Protein AF-0000000085031300 (afdb_homodimer)

pLDDT: mean 96.51, std 6.91, range [35.38, 98.94]

Organism: Methanopyrus kandleri (strain AV19 / DSM 6324 / JCM 9639 / NBRC 100938) (NCBI:txid190192)

Foldseek 3Di:
DPDDLLVVVVVVVVCLPPQCPVPVPNGDDDDLVVVQVVLVVCCVVVPPCSLVVLLQQLLSVLQSVLQVVVAAADVSLVVCLQCVCVVRQQWHWPDWDQDPVRKIKTKTANHSHAAPAADQDAGVSNSQSNSQNNNCNRHVFGKGKDWPDTVNNVDRIIMMMIDTDD/DPDDLLRVVVVVVVCLPPQCPVPVPNGDDDDLVVVQVVLVVLCVVVPPCSLVVLLQQLLSVLQSVLQVVVAAADVSLVVCLQCVCVVRQQWHWPDWDQDPVRKIKTKTANHSHAAPAADQDAGVSNSQSNSQNNNCNRYVFGKGKDWPDTVNNVDRIIMMMIDTDD

Radius of gyration: 19.91 Å; Cα contacts (8 Å, |Δi|>4): 718; chains: 2; bounding box: 41×65×43 Å

InterPro domains:
  IPR004096 4-vinyl reductase, 4VR [PF02830] (105-162)
  IPR004096 4-vinyl reductase, 4VR [SM00989] (103-164)
  IPR024096 NO signalling/Golgi transport ligand-binding domain superfamily [SSF111126] (34-162)

Nearest PDB structures (foldseek):
  5kbg-assembly1_A  TM=7.999E-01  e=2.829E-08  Acinetobacter calcoaceticus
  5kbh-assembly1_A  TM=7.963E-01  e=5.130E-08  Acinetobacter calcoaceticus
  7vqf-assembly1_A  TM=8.300E-01  e=3.060E-07  Acinetobacter calcoaceticus
  2oso-assembly1_A  TM=7.222E-01  e=2.017E-07  Methanocaldococcus jannaschii DSM 2661
  5frw-assembly1_A  TM=6.948E-01  e=1.411E-07  Ralstonia sp. E2

Structure (mmCIF, N/CA/C/O backbone):
data_AF-0000000085031300-model_v1
#
loop_
_entity.id
_entity.type
_entity.pdbx_description
1 polymer 'Predicted metabolic regulator containing V4R domain'
#
loop_
_atom_site.group_PDB
_atom_site.id
_atom_site.type_symbol
_atom_site.label_atom_id
_atom_site.label_alt_id
_atom_site.label_comp_id
_atom_site.label_asym_id
_atom_site.label_entity_id
_atom_site.label_seq_id
_atom_site.pdbx_PDB_ins_code
_atom_site.Cartn_x
_atom_site.Cartn_y
_atom_site.Cartn_z
_atom_site.occupancy
_atom_site.B_iso_or_equiv
_atom_site.auth_seq_id
_atom_site.auth_comp_id
_atom_site.auth_asym_id
_atom_site.auth_atom_id
_atom_site.pdbx_PDB_model_num
ATOM 1 N N . MET A 1 1 ? -20.656 3.73 -15.039 1 35.81 1 MET A N 1
ATOM 2 C CA . MET A 1 1 ? -20.656 5.051 -14.422 1 35.81 1 MET A CA 1
ATOM 3 C C . MET A 1 1 ? -19.453 5.215 -13.492 1 35.81 1 MET A C 1
ATOM 5 O O . MET A 1 1 ? -19.203 4.355 -12.648 1 35.81 1 MET A O 1
ATOM 9 N N . ARG A 1 2 ? -18.547 6.129 -13.812 1 57.19 2 ARG A N 1
ATOM 10 C CA . ARG A 1 2 ? -17.344 6.375 -13.008 1 57.19 2 ARG A CA 1
ATOM 11 C C . ARG A 1 2 ? -17.719 6.801 -11.594 1 57.19 2 ARG A C 1
ATOM 13 O O . ARG A 1 2 ? -18.469 7.758 -11.406 1 57.19 2 ARG A O 1
ATOM 20 N N . MET A 1 3 ? -17.578 6 -10.617 1 73.25 3 MET A N 1
ATOM 21 C CA . MET A 1 3 ? -17.859 6.344 -9.227 1 73.25 3 MET A CA 1
ATOM 22 C C . MET A 1 3 ? -17.172 7.641 -8.828 1 73.25 3 MET A C 1
ATOM 24 O O . MET A 1 3 ? -16.031 7.883 -9.242 1 73.25 3 MET A O 1
ATOM 28 N N . SER A 1 4 ? -18 8.5 -8.141 1 86.56 4 SER A N 1
ATOM 29 C CA . SER A 1 4 ? -17.391 9.719 -7.613 1 86.56 4 SER A CA 1
ATOM 30 C C . SER A 1 4 ? -16.25 9.406 -6.652 1 86.56 4 SER A C 1
ATOM 32 O O . SER A 1 4 ? -16.156 8.281 -6.148 1 86.56 4 SER A O 1
ATOM 34 N N . ARG A 1 5 ? -15.344 10.289 -6.457 1 90.5 5 ARG A N 1
ATOM 35 C CA . ARG A 1 5 ? -14.242 10.164 -5.504 1 90.5 5 ARG A CA 1
ATOM 36 C C . ARG A 1 5 ? -14.758 9.805 -4.113 1 90.5 5 ARG A C 1
ATOM 38 O O . ARG A 1 5 ? -14.234 8.898 -3.467 1 90.5 5 ARG A O 1
ATOM 45 N N . GLU A 1 6 ? -15.836 10.469 -3.701 1 90.56 6 GLU A N 1
ATOM 46 C CA . GLU A 1 6 ? -16.406 10.242 -2.379 1 90.56 6 GLU A CA 1
ATOM 47 C C . GLU A 1 6 ? -16.953 8.82 -2.252 1 90.56 6 GLU A C 1
ATOM 49 O O . GLU A 1 6 ? -16.812 8.188 -1.206 1 90.56 6 GLU A O 1
ATOM 54 N N . ARG A 1 7 ? -17.609 8.414 -3.24 1 93.31 7 ARG A N 1
ATOM 55 C CA . ARG A 1 7 ? -18.156 7.066 -3.209 1 93.31 7 ARG A CA 1
ATOM 56 C C . ARG A 1 7 ? -17.047 6.027 -3.131 1 93.31 7 ARG A C 1
ATOM 58 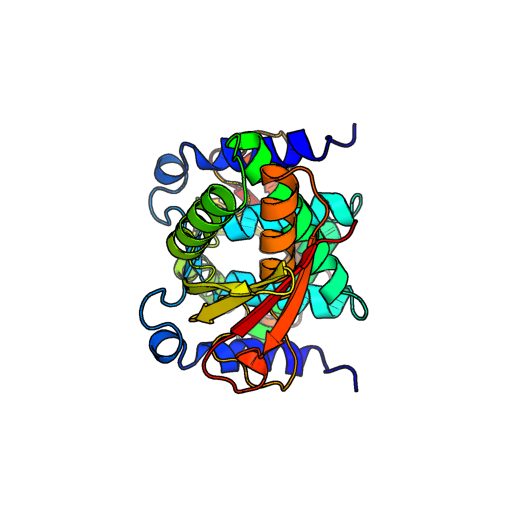O O . ARG A 1 7 ? -17.156 5.035 -2.406 1 93.31 7 ARG A O 1
ATOM 65 N N . ILE A 1 8 ? -15.93 6.246 -3.811 1 96.69 8 ILE A N 1
ATOM 66 C CA . ILE A 1 8 ? -14.812 5.312 -3.826 1 96.69 8 ILE A CA 1
ATOM 67 C C . ILE A 1 8 ? -14.219 5.195 -2.426 1 96.69 8 ILE A C 1
ATOM 69 O O . ILE A 1 8 ? -14.016 4.086 -1.921 1 96.69 8 ILE A O 1
ATOM 73 N N . PHE A 1 9 ? -13.992 6.281 -1.743 1 98 9 PHE A N 1
ATOM 74 C CA . PHE A 1 9 ? -13.422 6.254 -0.403 1 98 9 PHE A CA 1
ATOM 75 C C . PHE A 1 9 ? -14.422 5.703 0.604 1 98 9 PHE A C 1
ATOM 77 O O . PHE A 1 9 ? -14.039 5.027 1.563 1 98 9 PHE A O 1
ATOM 84 N N . ARG A 1 10 ? -15.711 5.926 0.383 1 96.81 10 ARG A N 1
ATOM 85 C CA . ARG A 1 10 ? -16.75 5.348 1.236 1 96.81 10 ARG A CA 1
ATOM 86 C C . ARG A 1 10 ? -16.75 3.824 1.143 1 96.81 10 ARG A C 1
ATOM 88 O O . ARG A 1 10 ? -16.938 3.137 2.146 1 96.81 10 ARG A O 1
ATOM 95 N N . GLU A 1 11 ? -16.547 3.301 -0.072 1 97.56 11 GLU A N 1
ATOM 96 C CA . GLU A 1 11 ? -16.484 1.854 -0.253 1 97.56 11 GLU A CA 1
ATOM 97 C C . GLU A 1 11 ? -15.305 1.256 0.51 1 97.56 11 GLU A C 1
ATOM 99 O O . GLU A 1 11 ? -15.398 0.147 1.04 1 97.56 11 GLU A O 1
ATOM 104 N N . VAL A 1 12 ? -14.141 1.975 0.553 1 98.56 12 VAL A N 1
ATOM 105 C CA . VAL A 1 12 ? -13.008 1.522 1.353 1 98.56 12 VAL A CA 1
ATOM 106 C C . VAL A 1 12 ? -13.414 1.441 2.822 1 98.56 12 VAL A C 1
ATOM 108 O O . VAL A 1 12 ? -13.211 0.412 3.473 1 98.56 12 VAL A O 1
ATOM 111 N N . LYS A 1 13 ? -13.984 2.518 3.303 1 98.19 13 LYS A N 1
ATOM 112 C CA . LYS A 1 13 ? -14.406 2.578 4.699 1 98.19 13 LYS A CA 1
ATOM 113 C C . LYS A 1 13 ? -15.367 1.441 5.035 1 98.19 13 LYS A C 1
ATOM 115 O O . LYS A 1 13 ? -15.195 0.759 6.047 1 98.19 13 LYS A O 1
ATOM 120 N N . GLU A 1 14 ? -16.359 1.198 4.203 1 98 14 GLU A N 1
ATOM 121 C CA . GLU A 1 14 ? -17.359 0.161 4.418 1 98 14 GLU A CA 1
ATOM 122 C C . GLU A 1 14 ? -16.734 -1.229 4.398 1 98 14 GLU A C 1
ATOM 124 O O . GLU A 1 14 ? -17.109 -2.1 5.184 1 98 14 GLU A O 1
ATOM 129 N N . SER A 1 15 ? -15.789 -1.451 3.541 1 98.38 15 SER A N 1
ATOM 130 C CA . SER A 1 15 ? -15.156 -2.758 3.398 1 98.38 15 SER A CA 1
ATOM 131 C C . SER A 1 15 ? -14.406 -3.15 4.668 1 98.38 15 SER A C 1
ATOM 133 O O . SER A 1 15 ? -14.164 -4.336 4.906 1 98.38 15 SER A O 1
ATOM 135 N N . LEU A 1 16 ? -14.031 -2.176 5.48 1 98.5 16 LEU A N 1
ATOM 136 C CA . LEU A 1 16 ? -13.156 -2.412 6.625 1 98.5 16 LEU A CA 1
ATOM 137 C C . LEU A 1 16 ? -13.977 -2.6 7.902 1 98.5 16 LEU A C 1
ATOM 139 O O . LEU A 1 16 ? -13.438 -3.023 8.93 1 98.5 16 LEU A O 1
ATOM 143 N N . LYS A 1 17 ? -15.289 -2.322 7.898 1 97.75 17 LYS A N 1
ATOM 144 C CA . LYS A 1 17 ? -16.141 -2.332 9.086 1 97.75 17 LYS A CA 1
ATOM 145 C C . LYS A 1 17 ? -16.141 -3.705 9.75 1 97.75 17 LYS A C 1
ATOM 147 O O . LYS A 1 17 ? -16.109 -3.807 10.977 1 97.75 17 LYS A O 1
ATOM 152 N N . ASN A 1 18 ? -16.172 -4.824 9 1 97.12 18 ASN A N 1
ATOM 153 C CA . ASN A 1 18 ? -16.219 -6.18 9.539 1 97.12 18 ASN A CA 1
ATOM 154 C C . ASN A 1 18 ? -14.984 -6.984 9.133 1 97.12 18 ASN A C 1
ATOM 156 O O . ASN A 1 18 ? -15.078 -8.188 8.906 1 97.12 18 ASN A O 1
ATOM 160 N N . ILE A 1 19 ? -13.867 -6.258 9.125 1 98.56 19 ILE A N 1
ATOM 161 C CA . ILE A 1 19 ? -12.672 -6.832 8.523 1 98.56 19 ILE A CA 1
ATOM 162 C C . ILE A 1 19 ? -12.219 -8.039 9.344 1 98.56 19 ILE A C 1
ATOM 164 O O . ILE A 1 19 ? -11.766 -9.039 8.789 1 98.56 19 ILE A O 1
ATOM 168 N N . GLN A 1 20 ? -12.383 -8.023 10.672 1 98.06 20 GLN A N 1
ATOM 169 C CA . GLN A 1 20 ? -11.938 -9.117 11.531 1 98.06 20 GLN A CA 1
ATOM 170 C C . GLN A 1 20 ? -12.703 -10.398 11.227 1 98.06 20 GLN A C 1
ATOM 172 O O . GLN A 1 20 ? -12.188 -11.5 11.414 1 98.06 20 GLN A O 1
ATOM 177 N N . GLU A 1 21 ? -13.898 -10.297 10.703 1 97.88 21 GLU A N 1
ATOM 178 C CA . GLU A 1 21 ? -14.719 -11.453 10.367 1 97.88 21 GLU A CA 1
ATOM 179 C C . GLU A 1 21 ? -14.32 -12.047 9.023 1 97.88 21 GLU A C 1
ATOM 181 O O . GLU A 1 21 ? -14.234 -13.266 8.875 1 97.88 21 GLU A O 1
ATOM 186 N N . VAL A 1 22 ? -14.039 -11.188 8.062 1 97.94 22 VAL A N 1
ATOM 187 C CA . VAL A 1 22 ? -13.812 -11.664 6.699 1 97.94 22 VAL A CA 1
ATOM 188 C C . VAL A 1 22 ? -12.328 -11.953 6.504 1 97.94 22 VAL A C 1
ATOM 190 O O . VAL A 1 22 ? -11.938 -12.617 5.531 1 97.94 22 VAL A O 1
ATOM 193 N N . ARG A 1 23 ? -11.523 -11.461 7.379 1 98.62 23 ARG A N 1
ATOM 194 C CA . ARG A 1 23 ? -10.109 -11.789 7.5 1 98.62 23 ARG A CA 1
ATOM 195 C C . ARG A 1 23 ? -9.773 -12.227 8.922 1 98.62 23 ARG A C 1
ATOM 197 O O . ARG A 1 23 ? -8.969 -11.586 9.602 1 98.62 23 ARG A O 1
ATOM 204 N N . SER A 1 24 ? -10.328 -13.383 9.203 1 98.62 24 SER A N 1
ATOM 205 C CA . SER A 1 24 ? -10.289 -13.844 10.586 1 98.62 24 SER A CA 1
ATOM 206 C C . SER A 1 24 ? -8.891 -14.297 10.984 1 98.62 24 SER A C 1
ATOM 208 O O . SER A 1 24 ? -8.523 -14.242 12.156 1 98.62 24 SER A O 1
ATOM 210 N N . GLU A 1 25 ? -8.047 -14.758 10.078 1 98.62 25 GLU A N 1
ATOM 211 C CA . GLU A 1 25 ? -6.703 -15.234 10.375 1 98.62 25 GLU A CA 1
ATOM 212 C C . GLU A 1 25 ? -5.668 -14.133 10.18 1 98.62 25 GLU A C 1
ATOM 214 O O . GLU A 1 25 ? -4.77 -13.961 11 1 98.62 25 GLU A O 1
ATOM 219 N N . LEU A 1 26 ? -5.852 -13.32 9.109 1 98.69 26 LEU A N 1
ATOM 220 C CA . LEU A 1 26 ? -4.809 -12.367 8.734 1 98.69 26 LEU A CA 1
ATOM 221 C C . LEU A 1 26 ? -5.086 -10.992 9.328 1 98.69 26 LEU A C 1
ATOM 223 O O . LEU A 1 26 ? -4.188 -10.148 9.406 1 98.69 26 LEU A O 1
ATOM 227 N N . GLY A 1 27 ? -6.363 -10.742 9.664 1 98.38 27 GLY A N 1
ATOM 228 C CA . GLY A 1 27 ? -6.695 -9.508 10.352 1 98.38 27 GLY A CA 1
ATOM 229 C C . GLY A 1 27 ? -6.633 -8.289 9.453 1 98.38 27 GLY A C 1
ATOM 230 O O . GLY A 1 27 ? -6.949 -8.367 8.266 1 98.38 27 GLY A O 1
ATOM 231 N N . ASP A 1 28 ? -6.32 -7.137 10.016 1 98.5 28 ASP A N 1
ATOM 232 C CA . ASP A 1 28 ? -6.488 -5.871 9.305 1 98.5 28 ASP A CA 1
ATOM 233 C C . ASP A 1 28 ? -5.141 -5.227 9 1 98.5 28 ASP A C 1
ATOM 235 O O . ASP A 1 28 ? -5.047 -4.008 8.859 1 98.5 28 ASP A O 1
ATOM 239 N N . ASN A 1 29 ? -4.113 -6 9 1 98.69 29 ASN A N 1
ATOM 240 C CA . ASN A 1 29 ? -2.781 -5.5 8.672 1 98.69 29 ASN A CA 1
ATOM 241 C C . ASN A 1 29 ? -2.223 -6.176 7.422 1 98.69 29 ASN A C 1
ATOM 243 O O . ASN A 1 29 ? -2.68 -7.25 7.035 1 98.69 29 ASN A O 1
ATOM 247 N N . VAL A 1 30 ? -1.312 -5.52 6.816 1 98.88 30 VAL A N 1
ATOM 248 C CA . VAL A 1 30 ? -0.439 -6.062 5.777 1 98.88 30 VAL A CA 1
ATOM 249 C C . VAL A 1 30 ? 1.011 -5.68 6.074 1 98.88 30 VAL A C 1
ATOM 251 O O . VAL A 1 30 ? 1.271 -4.754 6.844 1 98.88 30 VAL A O 1
ATOM 254 N N . SER A 1 31 ? 1.868 -6.457 5.52 1 98.81 31 SER A N 1
ATOM 255 C CA . SER A 1 31 ? 3.277 -6.156 5.746 1 98.81 31 SER A CA 1
ATOM 256 C C . SER A 1 31 ? 3.672 -4.836 5.086 1 98.81 31 SER A C 1
ATOM 258 O O . SER A 1 31 ? 3.209 -4.527 3.986 1 98.81 31 SER A O 1
ATOM 260 N N . LEU A 1 32 ? 4.578 -4.113 5.719 1 98.88 32 LEU A N 1
ATOM 261 C CA . LEU A 1 32 ? 5.184 -2.92 5.141 1 98.88 32 LEU A CA 1
ATOM 262 C C . LEU A 1 32 ? 5.82 -3.229 3.791 1 98.88 32 LEU A C 1
ATOM 264 O O . LEU A 1 32 ? 5.816 -2.387 2.891 1 98.88 32 LEU A O 1
ATOM 268 N N . SER A 1 33 ? 6.352 -4.414 3.658 1 98.75 33 SER A N 1
ATOM 269 C CA . SER A 1 33 ? 6.98 -4.832 2.41 1 98.75 33 SER A CA 1
ATOM 270 C C . SER A 1 33 ? 5.992 -4.793 1.25 1 98.75 33 SER A C 1
ATOM 272 O O . SER A 1 33 ? 6.336 -4.363 0.148 1 98.75 33 SER A O 1
ATOM 274 N N . THR A 1 34 ? 4.762 -5.254 1.474 1 98.5 34 THR A N 1
ATOM 275 C CA . THR A 1 34 ? 3.74 -5.234 0.43 1 98.5 34 THR A CA 1
ATOM 276 C C . THR A 1 34 ? 3.488 -3.809 -0.052 1 98.5 34 THR A C 1
ATOM 278 O O . THR A 1 34 ? 3.521 -3.539 -1.255 1 98.5 34 THR A O 1
ATOM 281 N N . LEU A 1 35 ? 3.312 -2.943 0.857 1 98.69 35 LEU A N 1
ATOM 282 C CA . LEU A 1 35 ? 3.098 -1.542 0.512 1 98.69 35 LEU A CA 1
ATOM 283 C C . LEU A 1 35 ? 4.285 -0.987 -0.27 1 98.69 35 LEU A C 1
ATOM 285 O O . LEU A 1 35 ? 4.109 -0.395 -1.337 1 98.69 35 LEU A O 1
ATOM 289 N N . ARG A 1 36 ? 5.508 -1.219 0.194 1 98.69 36 ARG A N 1
ATOM 290 C CA . ARG A 1 36 ? 6.695 -0.62 -0.409 1 98.69 36 ARG A CA 1
ATOM 291 C C . ARG A 1 36 ? 6.938 -1.178 -1.808 1 98.69 36 ARG A C 1
ATOM 293 O O . ARG A 1 36 ? 7.355 -0.448 -2.709 1 98.69 36 ARG A O 1
ATOM 300 N N . TYR A 1 37 ? 6.715 -2.428 -1.999 1 98.5 37 TYR A N 1
ATOM 301 C CA . TYR A 1 37 ? 6.906 -2.992 -3.33 1 98.5 37 TYR A CA 1
ATOM 302 C C . TYR A 1 37 ? 5.875 -2.449 -4.309 1 98.5 37 TYR A C 1
ATOM 304 O O . TYR A 1 37 ? 6.184 -2.201 -5.477 1 98.5 37 TYR A O 1
ATOM 312 N N . ILE A 1 38 ? 4.621 -2.311 -3.848 1 97.81 38 ILE A N 1
ATOM 313 C CA . ILE A 1 38 ? 3.602 -1.73 -4.715 1 97.81 38 ILE A CA 1
ATOM 314 C C . ILE A 1 38 ? 3.975 -0.29 -5.059 1 97.81 38 ILE A C 1
ATOM 316 O O . ILE A 1 38 ? 3.924 0.109 -6.223 1 97.81 38 ILE A O 1
ATOM 320 N N . LEU A 1 39 ? 4.41 0.497 -4.113 1 97.19 39 LEU A N 1
ATOM 321 C CA . LEU A 1 39 ? 4.828 1.871 -4.371 1 97.19 39 LEU A CA 1
ATOM 322 C C . LEU A 1 39 ? 6.027 1.906 -5.312 1 97.19 39 LEU A C 1
ATOM 324 O O . LEU A 1 39 ? 6.082 2.734 -6.227 1 97.19 39 LEU A O 1
ATOM 328 N N . ALA A 1 40 ? 6.98 1.029 -5.113 1 97.12 40 ALA A N 1
ATOM 329 C CA . ALA A 1 40 ? 8.148 0.948 -5.984 1 97.12 40 ALA A CA 1
ATOM 330 C C . ALA A 1 40 ? 7.738 0.626 -7.418 1 97.12 40 ALA A C 1
ATOM 332 O O . ALA A 1 40 ? 8.305 1.165 -8.367 1 97.12 40 ALA A O 1
ATOM 333 N N . SER A 1 41 ? 6.793 -0.243 -7.559 1 94.19 41 SER A N 1
ATOM 334 C CA . SER A 1 41 ? 6.305 -0.566 -8.898 1 94.19 41 SER A CA 1
ATOM 335 C C . SER A 1 41 ? 5.652 0.645 -9.555 1 94.19 41 SER A C 1
ATOM 337 O O . SER A 1 41 ? 5.766 0.835 -10.766 1 94.19 41 SER A O 1
ATOM 339 N N . MET A 1 42 ? 4.984 1.477 -8.758 1 92.69 42 MET A N 1
ATOM 340 C CA . MET A 1 42 ? 4.395 2.701 -9.289 1 92.69 42 MET A CA 1
ATOM 341 C C . MET A 1 42 ? 5.477 3.68 -9.727 1 92.69 42 MET A C 1
ATOM 343 O O . MET A 1 42 ? 5.305 4.391 -10.719 1 92.69 42 MET A O 1
ATOM 347 N N . VAL A 1 43 ? 6.508 3.729 -9.016 1 93.56 43 VAL A N 1
ATOM 348 C CA . VAL A 1 43 ? 7.656 4.535 -9.414 1 93.56 43 V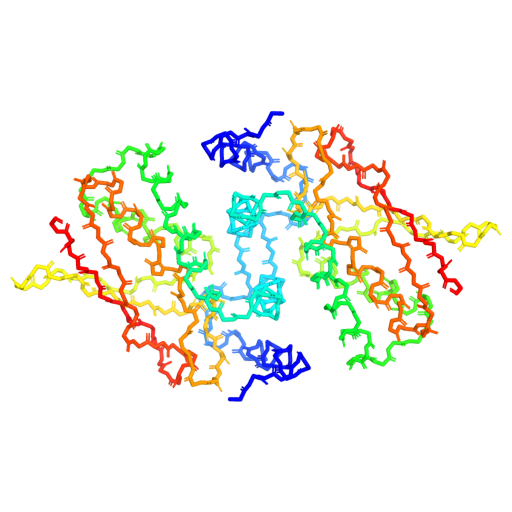AL A CA 1
ATOM 349 C C . VAL A 1 43 ? 8.133 4.098 -10.797 1 93.56 43 VAL A C 1
ATOM 351 O O . VAL A 1 43 ? 8.391 4.93 -11.672 1 93.56 43 VAL A O 1
ATOM 354 N N . ILE A 1 44 ? 8.211 2.828 -11.023 1 92.25 44 ILE A N 1
ATOM 355 C CA . ILE A 1 44 ? 8.688 2.268 -12.289 1 92.25 44 ILE A CA 1
ATOM 356 C C . ILE A 1 44 ? 7.707 2.605 -13.406 1 92.25 44 ILE A C 1
ATOM 358 O O . ILE A 1 44 ? 8.117 2.994 -14.5 1 92.25 44 ILE A O 1
ATOM 362 N N . THR A 1 45 ? 6.492 2.555 -13.148 1 86.81 45 THR A N 1
ATOM 363 C CA . THR A 1 45 ? 5.453 2.686 -14.156 1 86.81 45 THR A CA 1
ATOM 364 C C . THR A 1 45 ? 5.207 4.152 -14.492 1 86.81 45 THR A C 1
ATOM 366 O O . THR A 1 45 ? 5.035 4.508 -15.664 1 86.81 45 THR A O 1
ATOM 369 N N . LEU A 1 46 ? 5.195 4.973 -13.461 1 86.12 46 LEU A N 1
ATOM 370 C CA . LEU A 1 46 ? 4.793 6.363 -13.656 1 86.12 46 LEU A CA 1
ATOM 371 C C . LEU A 1 46 ? 6.008 7.246 -13.922 1 86.12 46 LEU A C 1
ATOM 373 O O . LEU A 1 46 ? 5.895 8.289 -14.57 1 86.12 46 LEU A O 1
ATOM 377 N N . GLY A 1 47 ? 7.121 6.789 -13.391 1 87.12 47 GLY A N 1
ATOM 378 C CA . GLY A 1 47 ? 8.344 7.535 -13.641 1 87.12 47 GLY A CA 1
ATOM 379 C C . GLY A 1 47 ? 8.336 8.914 -13.016 1 87.12 47 GLY A C 1
ATOM 380 O O . GLY A 1 47 ? 8.031 9.062 -11.828 1 87.12 47 GLY A O 1
ATOM 381 N N . ARG A 1 48 ? 8.625 9.859 -13.945 1 84.88 48 ARG A N 1
ATOM 382 C CA . ARG A 1 48 ? 8.719 11.234 -13.469 1 84.88 48 ARG A CA 1
ATOM 383 C C . ARG A 1 48 ? 7.363 11.742 -12.984 1 84.88 48 ARG A C 1
ATOM 385 O O . ARG A 1 48 ? 6.336 11.5 -13.625 1 84.88 48 ARG A O 1
ATOM 392 N N . GLY A 1 49 ? 7.375 12.43 -11.906 1 89.69 49 GLY A N 1
ATOM 393 C CA . GLY A 1 49 ? 6.145 13.016 -11.406 1 89.69 49 GLY A CA 1
ATOM 394 C C . GLY A 1 49 ? 5.438 12.141 -10.391 1 89.69 49 GLY A C 1
ATOM 395 O O . GLY A 1 49 ? 4.402 12.523 -9.844 1 89.69 49 GLY A O 1
ATOM 396 N N . VAL A 1 50 ? 5.965 10.914 -10.109 1 92.12 50 VAL A N 1
ATOM 397 C CA . VAL A 1 50 ? 5.324 9.945 -9.227 1 92.12 50 VAL A CA 1
ATOM 398 C C . VAL A 1 50 ? 5.16 10.555 -7.832 1 92.12 50 VAL A C 1
ATOM 400 O O . VAL A 1 50 ? 4.168 10.289 -7.148 1 92.12 50 VAL A O 1
ATOM 403 N N . GLY A 1 51 ? 6.086 11.406 -7.453 1 94.94 51 GLY A N 1
ATOM 404 C CA . GLY A 1 51 ? 5.969 12.094 -6.172 1 94.94 51 GLY A CA 1
ATOM 405 C C . GLY A 1 51 ? 4.719 12.945 -6.07 1 94.94 51 GLY A C 1
ATOM 406 O O . GLY A 1 51 ? 4.039 12.938 -5.043 1 94.94 51 GLY A O 1
ATOM 407 N N . SER A 1 52 ? 4.445 13.688 -7.164 1 95.88 52 SER A N 1
ATOM 408 C CA . SER A 1 52 ? 3.242 14.516 -7.199 1 95.88 52 SER A CA 1
ATOM 409 C C . SER A 1 52 ? 1.982 13.656 -7.137 1 95.88 52 SER A C 1
ATOM 411 O O . SER A 1 52 ? 0.979 14.062 -6.543 1 95.88 52 SER A O 1
ATOM 413 N N . THR A 1 53 ? 2.041 12.5 -7.762 1 94.31 53 THR A N 1
ATOM 414 C CA . THR A 1 53 ? 0.913 11.578 -7.73 1 94.31 53 THR A CA 1
ATOM 415 C C . THR A 1 53 ? 0.667 11.07 -6.312 1 94.31 53 THR A C 1
ATOM 417 O O . THR A 1 53 ? -0.473 11.055 -5.844 1 94.31 53 THR A O 1
ATOM 420 N N . PHE A 1 54 ? 1.754 10.68 -5.594 1 97.19 54 PHE A N 1
ATOM 421 C CA . PHE A 1 54 ? 1.615 10.211 -4.219 1 97.19 54 PHE A CA 1
ATOM 422 C C . PHE A 1 54 ? 1.126 11.336 -3.314 1 97.19 54 PHE A C 1
ATOM 424 O O . PHE A 1 54 ? 0.291 11.117 -2.436 1 97.19 54 PHE A O 1
ATOM 431 N N . TYR A 1 55 ? 1.603 12.586 -3.582 1 98.06 55 TYR A N 1
ATOM 432 C CA . TYR A 1 55 ? 1.15 13.742 -2.822 1 98.06 55 TYR A CA 1
ATOM 433 C C . TYR A 1 55 ? -0.344 13.969 -3.012 1 98.06 55 TYR A C 1
ATOM 435 O O . TYR A 1 55 ? -1.077 14.164 -2.039 1 98.06 55 TYR A O 1
ATOM 443 N N . ARG A 1 56 ? -0.772 13.93 -4.195 1 96.75 56 ARG A N 1
ATOM 444 C CA . ARG A 1 56 ? -2.182 14.148 -4.496 1 96.75 56 ARG A CA 1
ATOM 445 C C . ARG A 1 56 ? -3.053 13.07 -3.865 1 96.75 56 ARG A C 1
ATOM 447 O O . ARG A 1 56 ? -4.133 13.359 -3.352 1 96.75 56 ARG A O 1
ATOM 454 N N . ALA A 1 57 ? -2.611 11.852 -3.957 1 96.44 57 ALA A N 1
ATOM 455 C CA . ALA A 1 57 ? -3.336 10.758 -3.316 1 96.44 57 ALA A CA 1
ATOM 456 C C . ALA A 1 57 ? -3.514 11.016 -1.823 1 96.44 57 ALA A C 1
ATOM 458 O O . ALA A 1 57 ? -4.625 10.914 -1.298 1 96.44 57 ALA A O 1
ATOM 459 N N . GLY A 1 58 ? -2.389 11.359 -1.172 1 98.19 58 GLY A N 1
ATOM 460 C CA . GLY A 1 58 ? -2.479 11.703 0.238 1 98.19 58 GLY A CA 1
ATOM 461 C C . GLY A 1 58 ? -3.438 12.852 0.512 1 98.19 58 GLY A C 1
ATOM 462 O O . GLY A 1 58 ? -4.25 12.773 1.436 1 98.19 58 GLY A O 1
ATOM 463 N N . TYR A 1 59 ? -3.316 13.844 -0.332 1 98.19 59 TYR A N 1
ATOM 464 C CA . TYR A 1 59 ? -4.145 15.039 -0.173 1 98.19 59 TYR A CA 1
ATOM 465 C C . TYR A 1 59 ? -5.625 14.68 -0.243 1 98.19 59 TYR A C 1
ATOM 467 O O . TYR A 1 59 ? -6.406 15.078 0.628 1 98.19 59 TYR A O 1
ATOM 475 N N . ASP A 1 60 ? -6.012 13.922 -1.213 1 97.06 60 ASP A N 1
ATOM 476 C CA . ASP A 1 60 ? -7.406 13.539 -1.404 1 97.06 60 ASP A CA 1
ATOM 477 C C . ASP A 1 60 ? -7.926 12.734 -0.214 1 97.06 60 ASP A C 1
ATOM 479 O O . ASP A 1 60 ? -9.047 12.953 0.252 1 97.06 60 ASP A O 1
ATOM 483 N N . ILE A 1 61 ? -7.145 11.828 0.251 1 98.38 61 ILE A N 1
ATOM 484 C CA . ILE A 1 61 ? -7.523 11.008 1.397 1 98.38 61 ILE A CA 1
ATOM 485 C C . ILE A 1 61 ? -7.668 11.891 2.637 1 98.38 61 ILE A C 1
ATOM 487 O O . ILE A 1 61 ? -8.625 11.758 3.398 1 98.38 61 ILE A O 1
ATOM 491 N N . GLY A 1 62 ? -6.707 12.789 2.803 1 98.5 62 GLY A N 1
ATOM 492 C CA . GLY A 1 62 ? -6.766 13.711 3.93 1 98.5 62 GLY A CA 1
ATOM 493 C C . GLY A 1 62 ? -8.023 14.547 3.951 1 98.5 62 GLY A C 1
ATOM 494 O O . GLY A 1 62 ? -8.688 14.664 4.984 1 98.5 62 GLY A O 1
ATOM 495 N N . VAL A 1 63 ? -8.336 15.117 2.816 1 98 63 VAL A N 1
ATOM 496 C CA . VAL A 1 63 ? -9.547 15.93 2.719 1 98 63 VAL A CA 1
ATOM 497 C C . VAL A 1 63 ? -10.766 15.086 3.074 1 98 63 VAL A C 1
ATOM 499 O O . VAL A 1 63 ? -11.617 15.508 3.861 1 98 63 VAL A O 1
ATOM 502 N N . TYR A 1 64 ? -10.883 13.914 2.525 1 98.06 64 TYR A N 1
ATOM 503 C CA . TYR A 1 64 ? -11.992 13.008 2.789 1 98.06 64 TYR A CA 1
ATOM 504 C C . TYR A 1 64 ? -12.109 12.711 4.281 1 98.06 64 TYR A C 1
ATOM 506 O O . TYR A 1 64 ? -13.211 12.758 4.844 1 98.06 64 TYR A O 1
ATOM 514 N N . LYS A 1 65 ? -10.977 12.383 4.926 1 98.5 65 LYS A N 1
ATOM 515 C CA . LYS A 1 65 ? -10.992 12.039 6.344 1 98.5 65 LYS A CA 1
ATOM 516 C C . LYS A 1 65 ? -11.391 13.234 7.195 1 98.5 65 LYS A C 1
ATOM 518 O O . LYS A 1 65 ? -12.164 13.094 8.148 1 98.5 65 LYS A O 1
ATOM 523 N N . ALA A 1 66 ? -10.852 14.422 6.855 1 98.75 66 ALA A N 1
ATOM 524 C CA . ALA A 1 66 ? -11.211 15.617 7.609 1 98.75 66 ALA A CA 1
ATOM 525 C C . ALA A 1 66 ? -12.719 15.875 7.547 1 98.75 66 ALA A C 1
ATOM 527 O O . ALA A 1 66 ? -13.344 16.156 8.57 1 98.75 66 ALA A O 1
ATOM 528 N N . LYS A 1 67 ? -13.281 15.734 6.375 1 97.81 67 LYS A N 1
ATOM 529 C CA . LYS A 1 67 ? -14.703 15.992 6.176 1 97.81 67 LYS A CA 1
ATOM 530 C C . LYS A 1 67 ? -15.555 14.914 6.848 1 97.81 67 LYS A C 1
ATOM 532 O O . LYS A 1 67 ? -16.531 15.227 7.52 1 97.81 67 LYS A O 1
ATOM 537 N N . SER A 1 68 ? -15.172 13.672 6.672 1 97.44 68 SER A N 1
ATOM 538 C CA . SER A 1 68 ? -15.953 12.555 7.203 1 97.44 68 SER A CA 1
ATOM 539 C C . SER A 1 68 ? -15.969 12.57 8.727 1 97.44 68 SER A C 1
ATOM 541 O O . SER A 1 68 ? -16.906 12.055 9.344 1 97.44 68 SER A O 1
ATOM 543 N N . HIS A 1 69 ? -14.945 13.164 9.367 1 98.25 69 HIS A N 1
ATOM 544 C CA . HIS A 1 69 ? -14.867 13.227 10.82 1 98.25 69 HIS A CA 1
ATOM 545 C C . HIS A 1 69 ? -15.242 14.609 11.336 1 98.25 69 HIS A C 1
ATOM 547 O O . HIS A 1 69 ? -15.195 14.867 12.539 1 98.25 69 HIS A O 1
ATOM 553 N N . ASP A 1 70 ? -15.594 15.508 10.445 1 98.56 70 ASP A N 1
ATOM 554 C CA . ASP A 1 70 ? -16.016 16.875 10.773 1 98.56 70 ASP A CA 1
ATOM 555 C C . ASP A 1 70 ? -14.984 17.562 11.656 1 98.56 70 ASP A C 1
ATOM 557 O O . ASP A 1 70 ? -15.32 18.094 12.719 1 98.56 70 ASP A O 1
ATOM 561 N N . LEU A 1 71 ? -13.719 17.438 11.234 1 98.81 71 LEU A N 1
ATOM 562 C CA . LEU A 1 71 ? -12.633 18.047 12 1 98.81 71 LEU A CA 1
ATOM 563 C C . LEU A 1 71 ? -12.672 19.562 11.875 1 98.81 71 LEU A C 1
ATOM 565 O O . LEU A 1 71 ? -12.961 20.109 10.805 1 98.81 71 LEU A O 1
ATOM 569 N N . LYS A 1 72 ? -12.32 20.219 12.984 1 98.69 72 LYS A N 1
ATOM 570 C CA . LYS A 1 72 ? -12.359 21.672 13.008 1 98.69 72 LYS A CA 1
ATOM 571 C C . LYS A 1 72 ? -11.039 22.25 13.531 1 98.69 72 LYS A C 1
ATOM 573 O O . LYS A 1 72 ? -10.711 22.078 14.703 1 98.69 72 LYS A O 1
ATOM 578 N N . GLY A 1 73 ? -10.367 22.953 12.633 1 98.31 73 GLY A N 1
ATOM 579 C CA . GLY A 1 73 ? -9.188 23.688 13.055 1 98.31 73 GLY A CA 1
ATOM 580 C C . GLY A 1 73 ? -7.926 22.844 13.047 1 98.31 73 GLY A C 1
ATOM 581 O O . GLY A 1 73 ? -7.977 21.641 12.82 1 98.31 73 GLY A O 1
ATOM 582 N N . ILE A 1 74 ? -6.824 23.5 13.266 1 98.56 74 ILE A N 1
ATOM 583 C CA . ILE A 1 74 ? -5.492 22.922 13.156 1 98.56 74 ILE A CA 1
ATOM 584 C C . ILE A 1 74 ? -5.277 21.891 14.258 1 98.56 74 ILE A C 1
ATOM 586 O O . ILE A 1 74 ? -4.723 20.812 14.016 1 98.56 74 ILE A O 1
ATOM 590 N N . GLU A 1 75 ? -5.742 22.156 15.445 1 98.62 75 GLU A N 1
ATOM 591 C CA . GLU A 1 75 ? -5.527 21.266 16.578 1 98.62 75 GLU A CA 1
ATOM 592 C C . GLU A 1 75 ? -6.199 19.906 16.344 1 98.62 75 GLU A C 1
ATOM 594 O O . GLU A 1 75 ? -5.582 18.859 16.562 1 98.62 75 GLU A O 1
ATOM 599 N N . GLU A 1 76 ? -7.453 19.938 15.953 1 98.81 76 GLU A N 1
ATOM 600 C CA . GLU A 1 76 ? -8.156 18.688 15.68 1 98.81 76 GLU A CA 1
ATOM 601 C C . GLU A 1 76 ? -7.523 17.938 14.508 1 98.81 76 GLU A C 1
ATOM 603 O O . GLU A 1 76 ? -7.488 16.703 14.492 1 98.81 76 GLU A O 1
ATOM 608 N N . ALA A 1 77 ? -7.074 18.734 13.516 1 98.88 77 ALA A N 1
ATOM 609 C CA . ALA A 1 77 ? -6.387 18.125 12.375 1 98.88 77 ALA A CA 1
ATOM 610 C C . ALA A 1 77 ? -5.191 17.297 12.828 1 98.88 77 ALA A C 1
ATOM 612 O O . ALA A 1 77 ? -5.07 16.125 12.469 1 98.88 77 ALA A O 1
ATOM 613 N N . PHE A 1 78 ? -4.344 17.828 13.656 1 98.81 78 PHE A N 1
ATOM 614 C CA . PHE A 1 78 ? -3.113 17.141 14.023 1 98.81 78 PHE A CA 1
ATOM 615 C C . PHE A 1 78 ? -3.391 16.062 15.062 1 98.81 78 PHE A C 1
ATOM 617 O O . PHE A 1 78 ? -2.707 15.031 15.086 1 98.81 78 PHE A O 1
ATOM 624 N N . GLU A 1 79 ? -4.406 16.281 15.93 1 98.81 79 GLU A N 1
ATOM 625 C CA . GLU A 1 79 ? -4.812 15.172 16.781 1 98.81 79 GLU A CA 1
ATOM 626 C C . GLU A 1 79 ? -5.207 13.945 15.961 1 98.81 79 GLU A C 1
ATOM 628 O O . GLU A 1 79 ? -4.84 12.82 16.297 1 98.81 79 GLU A O 1
ATOM 633 N N . TYR A 1 80 ? -5.957 14.211 14.93 1 98.88 80 TYR A N 1
ATOM 634 C CA . TYR A 1 80 ? -6.371 13.125 14.055 1 98.88 80 TYR A CA 1
ATOM 635 C C . TYR A 1 80 ? -5.168 12.5 13.352 1 98.88 80 TYR A C 1
ATOM 637 O O . TYR A 1 80 ? -5.035 11.273 13.312 1 98.88 80 TYR A O 1
ATOM 645 N N . VAL A 1 81 ? -4.289 13.312 12.766 1 98.94 81 VAL A N 1
ATOM 646 C CA . VAL A 1 81 ? -3.129 12.828 12.031 1 98.94 81 VAL A CA 1
ATOM 647 C C . VAL A 1 81 ? -2.268 11.953 12.938 1 98.94 81 VAL A C 1
ATOM 649 O O . VAL A 1 81 ? -1.841 10.867 12.539 1 98.94 81 VAL A O 1
ATOM 652 N N . GLU A 1 82 ? -1.992 12.469 14.148 1 98.88 82 GLU A N 1
ATOM 653 C CA . GLU A 1 82 ? -1.176 11.727 15.102 1 98.88 82 GLU A CA 1
ATOM 654 C C . GLU A 1 82 ? -1.76 10.344 15.367 1 98.88 82 GLU A C 1
ATOM 656 O O . GLU A 1 82 ? -1.059 9.336 15.25 1 98.88 82 GLU A O 1
ATOM 661 N N . LYS A 1 83 ? -3.018 10.281 15.664 1 98.81 83 LYS A N 1
ATOM 662 C CA . LYS A 1 83 ? -3.682 9.023 15.977 1 98.81 83 LYS A CA 1
ATOM 663 C C . LYS A 1 83 ? -3.766 8.125 14.75 1 98.81 83 LYS A C 1
ATOM 665 O O . LYS A 1 83 ? -3.486 6.926 14.828 1 98.81 83 LYS A O 1
ATOM 670 N N . ALA A 1 84 ? -4.137 8.703 13.617 1 98.75 84 ALA A N 1
ATOM 671 C CA . ALA A 1 84 ? -4.316 7.934 12.391 1 98.75 84 ALA A CA 1
ATOM 672 C C . ALA A 1 84 ? -3 7.316 11.93 1 98.75 84 ALA A C 1
ATOM 674 O O . ALA A 1 84 ? -2.945 6.129 11.602 1 98.75 84 ALA A O 1
ATOM 675 N N . PHE A 1 85 ? -1.926 8.133 11.898 1 98.88 85 PHE A N 1
ATOM 676 C CA . PHE A 1 85 ? -0.631 7.637 11.453 1 98.88 85 PHE A CA 1
ATOM 677 C C . PHE A 1 85 ? -0.121 6.543 12.383 1 98.88 85 PHE A C 1
ATOM 679 O O . PHE A 1 85 ? 0.338 5.496 11.93 1 98.88 85 PHE A O 1
ATOM 686 N N . GLU A 1 86 ? -0.217 6.801 13.641 1 98.81 86 GLU A N 1
ATOM 687 C CA . GLU A 1 86 ? 0.272 5.809 14.594 1 98.81 86 GLU A CA 1
ATOM 688 C C . GLU A 1 86 ? -0.534 4.516 14.508 1 98.81 86 GLU A C 1
ATOM 690 O O . GLU A 1 86 ? 0.037 3.424 14.43 1 98.81 86 GLU A O 1
ATOM 695 N N . ARG A 1 87 ? -1.84 4.59 14.461 1 98.5 87 ARG A N 1
ATOM 696 C CA . ARG A 1 87 ? -2.717 3.426 14.445 1 98.5 87 ARG A CA 1
ATOM 697 C C . ARG A 1 87 ? -2.529 2.611 13.172 1 98.5 87 ARG A C 1
ATOM 699 O O . ARG A 1 87 ? -2.607 1.38 13.203 1 98.5 87 ARG A O 1
ATOM 706 N N . THR A 1 88 ? -2.215 3.26 12.094 1 98.81 88 THR A N 1
ATOM 707 C CA . THR A 1 88 ? -2.145 2.57 10.812 1 98.81 88 THR A CA 1
ATOM 708 C C . THR A 1 88 ? -0.705 2.191 10.477 1 98.81 88 THR A C 1
ATOM 710 O O . THR A 1 88 ? -0.432 1.656 9.406 1 98.81 88 THR A O 1
ATOM 713 N N . GLY A 1 89 ? 0.219 2.564 11.344 1 98.81 89 GLY A N 1
ATOM 714 C CA . GLY A 1 89 ? 1.618 2.242 11.109 1 98.81 89 GLY A CA 1
ATOM 715 C C . GLY A 1 89 ? 2.27 3.127 10.062 1 98.81 89 GLY A C 1
ATOM 716 O O . GLY A 1 89 ? 3.27 2.742 9.453 1 98.81 89 GLY A O 1
ATOM 717 N N . THR A 1 90 ? 1.725 4.305 9.805 1 98.88 90 THR A N 1
ATOM 718 C CA . THR A 1 90 ? 2.215 5.191 8.758 1 98.88 90 THR A CA 1
ATOM 719 C C . THR A 1 90 ? 3.416 5.996 9.242 1 98.88 90 THR A C 1
ATOM 721 O O . THR A 1 90 ? 4.301 6.336 8.461 1 98.88 90 THR A O 1
ATOM 724 N N . GLY A 1 91 ? 3.492 6.277 10.5 1 98.94 91 GLY A N 1
ATOM 725 C CA . GLY A 1 91 ? 4.543 7.043 11.148 1 98.94 91 GLY A CA 1
ATOM 726 C C . GLY A 1 91 ? 4.148 7.551 12.516 1 98.94 91 GLY A C 1
ATOM 727 O O . GLY A 1 91 ? 3.012 7.363 12.953 1 98.94 91 GLY A O 1
ATOM 728 N N . ILE A 1 92 ? 5.086 8.094 13.188 1 98.94 92 ILE A N 1
ATOM 729 C CA . ILE A 1 92 ? 4.848 8.688 14.5 1 98.94 92 ILE A CA 1
ATOM 730 C C . ILE A 1 92 ? 5.164 10.18 14.461 1 98.94 92 ILE A C 1
ATOM 732 O O . ILE A 1 92 ? 6.324 10.57 14.312 1 98.94 92 ILE A O 1
ATOM 736 N N . ILE A 1 93 ? 4.105 11.016 14.539 1 98.88 93 ILE A N 1
ATOM 737 C CA . ILE A 1 93 ? 4.332 12.453 14.672 1 98.88 93 ILE A CA 1
ATOM 738 C C . ILE A 1 93 ? 4.922 12.75 16.047 1 98.88 93 ILE A C 1
ATOM 740 O O . ILE A 1 93 ? 4.254 12.578 17.078 1 98.88 93 ILE A O 1
ATOM 744 N N . GLU A 1 94 ? 6.082 13.141 16.047 1 98.38 94 GLU A N 1
ATOM 745 C CA . GLU A 1 94 ? 6.758 13.422 17.312 1 98.38 94 GLU A CA 1
ATOM 746 C C . GLU A 1 94 ? 6.406 14.812 17.828 1 98.38 94 GLU A C 1
ATOM 748 O O . GLU A 1 94 ? 6.285 15.008 19.047 1 98.38 94 GLU A O 1
ATOM 753 N N . ARG A 1 95 ? 6.332 15.734 16.891 1 98.19 95 ARG A N 1
ATOM 754 C CA . ARG A 1 95 ? 6.07 17.125 17.266 1 98.19 95 ARG A CA 1
ATOM 755 C C . ARG A 1 95 ? 5.512 17.906 16.078 1 98.19 95 ARG A C 1
ATOM 757 O O . ARG A 1 95 ? 5.824 17.594 14.922 1 98.19 95 ARG A O 1
ATOM 764 N N . TRP A 1 96 ? 4.648 18.781 16.344 1 98.62 96 TRP A N 1
ATOM 765 C CA . TRP A 1 96 ? 4.258 19.828 15.406 1 98.62 96 TRP A CA 1
ATOM 766 C C . TRP A 1 96 ? 4.102 21.172 16.125 1 98.62 96 TRP A C 1
ATOM 768 O O . TRP A 1 96 ? 3.693 21.203 17.281 1 98.62 96 TRP A O 1
ATOM 778 N N . GLU A 1 97 ? 4.5 22.234 15.43 1 98.25 97 GLU A N 1
ATOM 779 C CA . GLU A 1 97 ? 4.465 23.547 16.047 1 98.25 97 GLU A CA 1
ATOM 780 C C . GLU A 1 97 ? 4.207 24.641 15.008 1 98.25 97 GLU A C 1
ATOM 782 O O . GLU A 1 97 ? 4.852 24.656 13.953 1 98.25 97 GLU A O 1
ATOM 787 N N . MET A 1 98 ? 3.309 25.469 15.336 1 97.31 98 MET A N 1
ATOM 788 C CA . MET A 1 98 ? 3.129 26.672 14.531 1 97.31 98 MET A CA 1
ATOM 789 C C . MET A 1 98 ? 4.164 27.734 14.891 1 97.31 98 MET A C 1
ATOM 791 O O . MET A 1 98 ? 4.285 28.109 16.062 1 97.31 98 MET A O 1
ATOM 795 N N . LYS A 1 99 ? 4.836 28.172 13.914 1 97.75 99 LYS A N 1
ATOM 796 C CA . LYS A 1 99 ? 5.863 29.188 14.117 1 97.75 99 LYS A CA 1
ATOM 797 C C . LYS A 1 99 ? 5.281 30.594 14 1 97.75 99 LYS A C 1
ATOM 799 O O . LYS A 1 99 ? 4.117 30.766 13.617 1 97.75 99 LYS A O 1
ATOM 804 N N . GLU A 1 100 ? 6.078 31.625 14.305 1 96.88 100 GLU A N 1
ATOM 805 C CA . GLU A 1 100 ? 5.641 33.031 14.305 1 96.88 100 GLU A CA 1
ATOM 806 C C . GLU A 1 100 ? 5.227 33.469 12.906 1 96.88 100 GLU A C 1
ATOM 808 O O . GLU A 1 100 ? 4.32 34.281 12.758 1 96.88 100 GLU A O 1
ATOM 813 N N . ASP A 1 101 ? 5.801 32.906 11.984 1 95.94 101 ASP A N 1
ATOM 814 C CA . ASP A 1 101 ? 5.531 33.312 10.609 1 95.94 101 ASP A CA 1
ATOM 815 C C . ASP A 1 101 ? 4.316 32.562 10.047 1 95.94 101 ASP A C 1
ATOM 817 O O . ASP A 1 101 ? 3.992 32.719 8.867 1 95.94 101 ASP A O 1
ATOM 821 N N . GLY A 1 102 ? 3.682 31.75 10.828 1 95.56 102 GLY A N 1
ATOM 822 C CA . GLY A 1 102 ? 2.453 31.078 10.414 1 95.56 102 GLY A CA 1
ATOM 823 C C . GLY A 1 102 ? 2.686 29.703 9.844 1 95.56 102 GLY A C 1
ATOM 824 O O . GLY A 1 102 ? 1.731 28.969 9.57 1 95.56 102 GLY A O 1
ATOM 825 N N . LYS A 1 103 ? 3.926 29.328 9.727 1 98.19 103 LYS A N 1
ATOM 826 C CA . LYS A 1 103 ? 4.25 27.984 9.234 1 98.19 103 LYS A CA 1
ATOM 827 C C . LYS A 1 103 ? 4.137 26.953 10.344 1 98.19 103 LYS A C 1
ATOM 829 O O . LYS A 1 103 ? 4.328 27.266 11.523 1 98.19 103 LYS A O 1
ATOM 834 N N . ILE A 1 104 ? 3.793 25.766 9.938 1 98.81 104 ILE A N 1
ATOM 835 C CA . ILE A 1 104 ? 3.76 24.672 10.906 1 98.81 104 ILE A CA 1
ATOM 836 C C . ILE A 1 104 ? 4.902 23.688 10.625 1 98.81 104 ILE A C 1
ATOM 838 O O . ILE A 1 104 ? 5.031 23.188 9.508 1 98.81 104 ILE A O 1
ATOM 842 N N . GLU A 1 105 ? 5.758 23.484 11.555 1 98.88 105 GLU A N 1
ATOM 843 C CA . GLU A 1 105 ? 6.824 22.484 11.453 1 98.88 105 GLU A CA 1
ATOM 844 C C . GLU A 1 105 ? 6.398 21.156 12.07 1 98.88 105 GLU A C 1
ATOM 846 O O . GLU A 1 105 ? 5.789 21.125 13.141 1 98.88 105 GLU A O 1
ATOM 851 N N . ILE A 1 106 ? 6.629 20.094 11.391 1 98.94 106 ILE A N 1
ATOM 852 C CA . ILE A 1 106 ? 6.211 18.766 11.805 1 98.94 106 ILE A CA 1
ATOM 853 C C . ILE A 1 106 ? 7.398 17.812 11.75 1 98.94 106 ILE A C 1
ATOM 855 O O . ILE A 1 106 ? 8.164 17.812 10.781 1 98.94 106 ILE A O 1
ATOM 859 N N . THR A 1 107 ? 7.605 17.047 12.766 1 98.88 107 THR A N 1
ATOM 860 C CA . THR A 1 107 ? 8.609 15.984 12.781 1 98.88 107 THR A CA 1
ATOM 861 C C . THR A 1 107 ? 7.945 14.617 12.922 1 98.88 107 THR A C 1
ATOM 863 O O . THR A 1 107 ? 7 14.453 13.695 1 98.88 107 THR A O 1
ATOM 866 N N . MET A 1 108 ? 8.367 13.727 12.133 1 98.94 108 MET A N 1
ATOM 867 C CA . MET A 1 108 ? 7.809 12.375 12.141 1 98.94 108 MET A CA 1
ATOM 868 C C . MET A 1 108 ? 8.914 11.328 12.156 1 98.94 108 MET A C 1
ATOM 870 O O . MET A 1 108 ? 9.898 11.445 11.414 1 98.94 108 MET A O 1
ATOM 874 N N . ARG A 1 109 ? 8.797 10.344 12.977 1 98.75 109 ARG A N 1
ATOM 875 C CA . ARG A 1 109 ? 9.703 9.195 12.977 1 98.75 109 ARG A CA 1
ATOM 876 C C . ARG A 1 109 ? 8.984 7.934 12.508 1 98.75 109 ARG A C 1
ATOM 878 O O . ARG A 1 109 ? 7.762 7.93 12.359 1 98.75 109 ARG A O 1
ATOM 885 N N . GLU A 1 110 ? 9.844 6.91 12.211 1 98.88 110 GLU A N 1
ATOM 886 C CA . GLU A 1 110 ? 9.383 5.578 11.828 1 98.88 110 GLU A CA 1
ATOM 887 C C . GLU A 1 110 ? 8.438 5.648 10.633 1 98.88 110 GLU A C 1
ATOM 889 O O . GLU A 1 110 ? 7.375 5.02 10.633 1 98.88 110 GLU A O 1
ATOM 894 N N . SER A 1 111 ? 8.852 6.438 9.672 1 98.88 111 SER A N 1
ATOM 895 C CA . SER A 1 111 ? 8.078 6.617 8.445 1 98.88 111 SER A CA 1
ATOM 896 C C . SER A 1 111 ? 7.879 5.293 7.719 1 98.88 111 SER A C 1
ATOM 898 O O . SER A 1 111 ? 8.844 4.594 7.414 1 98.88 111 SER A O 1
ATOM 900 N N . ALA A 1 112 ? 6.664 4.965 7.363 1 98.88 112 ALA A N 1
ATOM 901 C CA . ALA A 1 112 ? 6.359 3.746 6.621 1 98.88 112 ALA A CA 1
ATOM 902 C C . ALA A 1 112 ? 7.023 3.76 5.246 1 98.88 112 ALA A C 1
ATOM 904 O O . ALA A 1 112 ? 7.402 2.709 4.723 1 98.88 112 ALA A O 1
ATOM 905 N N . THR A 1 113 ? 7.234 4.949 4.652 1 98.81 113 THR A N 1
ATOM 906 C CA . THR A 1 113 ? 7.688 5.02 3.268 1 98.81 113 THR A CA 1
ATOM 907 C C . THR A 1 113 ? 9.195 5.254 3.201 1 98.81 113 THR A C 1
ATOM 909 O O . THR A 1 113 ? 9.812 5.066 2.152 1 98.81 113 THR A O 1
ATOM 912 N N . ALA A 1 114 ? 9.812 5.598 4.348 1 98.81 114 ALA A N 1
ATOM 913 C CA . ALA A 1 114 ? 11.18 6.086 4.191 1 98.81 114 ALA A CA 1
ATOM 914 C C . ALA A 1 114 ? 12.133 5.371 5.145 1 98.81 114 ALA A C 1
ATOM 916 O O . ALA A 1 114 ? 13.336 5.293 4.887 1 98.81 114 ALA A O 1
ATOM 917 N N . ALA A 1 115 ? 11.625 4.914 6.332 1 98.81 115 ALA A N 1
ATOM 918 C CA . ALA A 1 115 ? 12.508 4.316 7.332 1 98.81 115 ALA A CA 1
ATOM 919 C C . ALA A 1 115 ? 13.289 3.145 6.742 1 98.81 115 ALA A C 1
ATOM 921 O O . ALA A 1 115 ? 12.727 2.289 6.059 1 98.81 115 ALA A O 1
ATOM 922 N N . GLY A 1 116 ? 14.602 3.145 6.992 1 98.56 116 GLY A N 1
ATOM 923 C CA . GLY A 1 116 ? 15.453 2.051 6.551 1 98.56 116 GLY A CA 1
ATOM 924 C C . GLY A 1 116 ? 16.031 2.27 5.164 1 98.56 116 GLY A C 1
ATOM 925 O O . GLY A 1 116 ? 16.969 1.574 4.758 1 98.56 116 GLY A O 1
ATOM 926 N N . TYR A 1 117 ? 15.43 3.16 4.316 1 98.44 117 TYR A N 1
ATOM 927 C CA . TYR A 1 117 ? 16 3.496 3.02 1 98.44 117 TYR A CA 1
ATOM 928 C C . TYR A 1 117 ? 17.25 4.352 3.178 1 98.44 117 TYR A C 1
ATOM 930 O O . TYR A 1 117 ? 17.391 5.09 4.156 1 98.44 117 TYR A O 1
ATOM 938 N N . ASP A 1 118 ? 18.109 4.227 2.254 1 96.88 118 ASP A N 1
ATOM 939 C CA . ASP A 1 118 ? 19.281 5.09 2.115 1 96.88 118 ASP A CA 1
ATOM 940 C C . ASP A 1 118 ? 19.578 5.375 0.645 1 96.88 118 ASP A C 1
ATOM 942 O O . ASP A 1 118 ? 20.578 4.895 0.105 1 96.88 118 ASP A O 1
ATOM 946 N N . ILE A 1 119 ? 18.719 6.258 0.047 1 97 119 ILE A N 1
ATOM 947 C CA . ILE A 1 119 ? 18.828 6.402 -1.4 1 97 119 ILE A CA 1
ATOM 948 C C . ILE A 1 119 ? 19.047 7.875 -1.756 1 97 119 ILE A C 1
ATOM 950 O O . ILE A 1 119 ? 19.078 8.234 -2.936 1 97 119 ILE A O 1
ATOM 954 N N . GLY A 1 120 ? 19.094 8.727 -0.781 1 96.44 120 GLY A N 1
ATOM 955 C CA . GLY A 1 120 ? 19.406 10.133 -0.997 1 96.44 120 GLY A CA 1
ATOM 956 C C . GLY A 1 120 ? 18.25 10.914 -1.612 1 96.44 120 GLY A C 1
ATOM 957 O O . GLY A 1 120 ? 18.469 11.969 -2.203 1 96.44 120 GLY A O 1
ATOM 958 N N . LYS A 1 121 ? 17.078 10.398 -1.586 1 95.38 121 LYS A N 1
ATOM 959 C CA . LYS A 1 121 ? 15.883 11.055 -2.105 1 95.38 121 LYS A CA 1
ATOM 960 C C . LYS A 1 121 ? 14.75 11.023 -1.081 1 95.38 121 LYS A C 1
ATOM 962 O O . LYS A 1 121 ? 14.703 10.133 -0.232 1 95.38 121 LYS A O 1
ATOM 967 N N . LYS A 1 122 ? 13.906 12.008 -1.086 1 97.69 122 LYS A N 1
ATOM 968 C CA . LYS A 1 122 ? 12.727 12.016 -0.229 1 97.69 122 LYS A CA 1
ATOM 969 C C . LYS A 1 122 ? 11.641 11.086 -0.766 1 97.69 122 LYS A C 1
ATOM 971 O O . LYS A 1 122 ? 11.438 11 -1.978 1 97.69 122 LYS A O 1
ATOM 976 N N . LEU A 1 123 ? 10.906 10.414 0.178 1 98.12 123 LEU A N 1
ATOM 977 C CA . LEU A 1 123 ? 9.93 9.422 -0.248 1 98.12 123 LEU A CA 1
ATOM 978 C C . LEU A 1 123 ? 8.57 9.672 0.402 1 98.12 123 LEU A C 1
ATOM 980 O O . LEU A 1 123 ? 7.598 8.984 0.106 1 98.12 123 LEU A O 1
ATOM 984 N N . CYS A 1 124 ? 8.453 10.68 1.247 1 98.75 124 CYS A N 1
ATOM 985 C CA . CYS A 1 124 ? 7.258 10.812 2.066 1 98.75 124 CYS A CA 1
ATOM 986 C C . CYS A 1 124 ? 6.297 11.836 1.465 1 98.75 124 CYS A C 1
ATOM 988 O O . CYS A 1 124 ? 5.801 12.719 2.168 1 98.75 124 CYS A O 1
ATOM 990 N N . TYR A 1 125 ? 6.082 11.68 0.156 1 98.31 125 TYR A N 1
ATOM 991 C CA . TYR A 1 125 ? 5.152 12.555 -0.559 1 98.31 125 TYR A CA 1
ATOM 992 C C . TYR A 1 125 ? 3.719 12.305 -0.102 1 98.31 125 TYR A C 1
ATOM 994 O O . TYR A 1 125 ? 2.951 13.258 0.082 1 98.31 125 TYR A O 1
ATOM 1002 N N . TYR A 1 126 ? 3.355 11.008 0.119 1 98.56 126 TYR A N 1
ATOM 1003 C CA . TYR A 1 126 ? 2.016 10.641 0.564 1 98.56 126 TYR A CA 1
ATOM 1004 C C . TYR A 1 126 ? 1.686 11.305 1.897 1 98.56 126 TYR A C 1
ATOM 1006 O O . TYR A 1 126 ? 0.613 11.891 2.059 1 98.56 126 TYR A O 1
ATOM 1014 N N . GLN A 1 127 ? 2.613 11.203 2.865 1 98.94 127 GLN A N 1
ATOM 1015 C CA . GLN A 1 127 ? 2.381 11.766 4.191 1 98.94 127 GLN A CA 1
ATOM 1016 C C . GLN A 1 127 ? 2.238 13.281 4.129 1 98.94 127 GLN A C 1
ATOM 1018 O O . GLN A 1 127 ? 1.372 13.859 4.793 1 98.94 127 GLN A O 1
ATOM 1023 N N . ALA A 1 128 ? 3.113 13.922 3.311 1 98.88 128 ALA A N 1
ATOM 1024 C CA . ALA A 1 128 ? 3.012 15.359 3.121 1 98.88 128 ALA A CA 1
ATOM 1025 C C . ALA A 1 128 ? 1.642 15.75 2.572 1 98.88 128 ALA A C 1
ATOM 1027 O O . ALA A 1 128 ? 0.991 16.656 3.096 1 98.88 128 ALA A O 1
ATOM 1028 N N . GLY A 1 129 ? 1.232 15.055 1.542 1 98.75 129 GLY A N 1
ATOM 1029 C CA . GLY A 1 129 ? -0.079 15.312 0.969 1 98.75 129 GLY A CA 1
ATOM 1030 C C . GLY A 1 129 ? -1.214 15.102 1.952 1 98.75 129 GLY A C 1
ATOM 1031 O O . GLY A 1 129 ? -2.146 15.906 2.02 1 98.75 129 GLY A O 1
ATOM 1032 N N . PHE A 1 130 ? -1.157 14 2.68 1 98.94 130 PHE A N 1
ATOM 1033 C CA . PHE A 1 130 ? -2.193 13.688 3.656 1 98.94 130 PHE A CA 1
ATOM 1034 C C . PHE A 1 130 ? -2.34 14.805 4.676 1 98.94 130 PHE A C 1
ATOM 1036 O O . PHE A 1 130 ? -3.455 15.242 4.969 1 98.94 130 PHE A O 1
ATOM 1043 N N . ILE A 1 131 ? -1.199 15.289 5.207 1 98.94 131 ILE A N 1
ATOM 1044 C CA . ILE A 1 131 ? -1.209 16.359 6.188 1 98.94 131 ILE A CA 1
ATOM 1045 C C . ILE A 1 131 ? -1.808 17.625 5.566 1 98.94 131 ILE A C 1
ATOM 1047 O O . ILE A 1 131 ? -2.635 18.297 6.188 1 98.94 131 ILE A O 1
ATOM 1051 N N . ALA A 1 132 ? -1.439 17.938 4.32 1 98.88 132 ALA A N 1
ATOM 1052 C CA . ALA A 1 132 ? -2.004 19.094 3.623 1 98.88 132 ALA A CA 1
ATOM 1053 C C . ALA A 1 132 ? -3.518 18.953 3.484 1 98.88 132 ALA A C 1
ATOM 1055 O O . ALA A 1 132 ? -4.254 19.922 3.715 1 98.88 132 ALA A O 1
ATOM 1056 N N . GLY A 1 133 ? -3.977 17.781 3.098 1 98.69 133 GLY A N 1
ATOM 1057 C CA . GLY A 1 133 ? -5.398 17.547 2.914 1 98.69 133 GLY A CA 1
ATOM 1058 C C . GLY A 1 133 ? -6.195 17.656 4.199 1 98.69 133 GLY A C 1
ATOM 1059 O O . GLY A 1 133 ? -7.262 18.281 4.219 1 98.69 133 GLY A O 1
ATOM 1060 N N . ILE A 1 134 ? -5.688 17.047 5.281 1 98.88 134 ILE A N 1
ATOM 1061 C CA . ILE A 1 134 ? -6.379 17.094 6.562 1 98.88 134 ILE A CA 1
ATOM 1062 C C . ILE A 1 134 ? -6.488 18.547 7.027 1 98.88 134 ILE A C 1
ATOM 1064 O O . ILE A 1 134 ? -7.535 18.969 7.516 1 98.88 134 ILE A O 1
ATOM 1068 N N . LEU A 1 135 ? -5.367 19.312 6.848 1 98.88 135 LEU A N 1
ATOM 1069 C CA . LEU A 1 135 ? -5.383 20.719 7.223 1 98.88 135 LEU A CA 1
ATOM 1070 C C . LEU A 1 135 ? -6.41 21.5 6.402 1 98.88 135 LEU A C 1
ATOM 1072 O O . LEU A 1 135 ? -7.168 22.297 6.945 1 98.88 135 LEU A O 1
ATOM 1076 N N . HIS A 1 136 ? -6.441 21.266 5.141 1 98.62 136 HIS A N 1
ATOM 1077 C CA . HIS A 1 136 ? -7.402 21.938 4.273 1 98.62 136 HIS A CA 1
ATOM 1078 C C . HIS A 1 136 ? -8.836 21.625 4.695 1 98.62 136 HIS A C 1
ATOM 1080 O O . HIS A 1 136 ? -9.648 22.547 4.848 1 98.62 136 HIS A O 1
ATOM 1086 N N . GLY A 1 137 ? -9.141 20.359 4.824 1 98.5 137 GLY A N 1
ATOM 1087 C CA . GLY A 1 137 ? -10.492 19.969 5.199 1 98.5 137 GLY A CA 1
ATOM 1088 C C . GLY A 1 137 ? -10.922 20.5 6.551 1 98.5 137 GLY A C 1
ATOM 1089 O O . GLY A 1 137 ? -12.078 20.875 6.738 1 98.5 137 GLY A O 1
ATOM 1090 N N . ALA A 1 138 ? -10 20.578 7.5 1 98.69 138 ALA A N 1
ATOM 1091 C CA . ALA A 1 138 ? -10.32 20.938 8.875 1 98.69 138 ALA A CA 1
ATOM 1092 C C . ALA A 1 138 ? -10.43 22.453 9.023 1 98.69 138 ALA A C 1
ATOM 1094 O O . ALA A 1 138 ? -11.125 22.953 9.922 1 98.69 138 ALA A O 1
ATOM 1095 N N . THR A 1 139 ? -9.688 23.266 8.188 1 98.25 139 THR A N 1
ATOM 1096 C CA . THR A 1 139 ? -9.648 24.703 8.391 1 98.25 139 THR A CA 1
ATOM 1097 C C . THR A 1 139 ? -10.414 25.422 7.281 1 98.25 139 THR A C 1
ATOM 1099 O O . THR A 1 139 ? -10.734 26.609 7.414 1 98.25 139 THR A O 1
ATOM 1102 N N . GLY A 1 140 ? -10.586 24.703 6.133 1 97.75 140 GLY A N 1
ATOM 1103 C CA . GLY A 1 140 ? -11.188 25.328 4.965 1 97.75 140 GLY A CA 1
ATOM 1104 C C . GLY A 1 140 ? -10.195 26.141 4.145 1 97.75 140 GLY A C 1
ATOM 1105 O O . GLY A 1 140 ? -10.555 26.703 3.104 1 97.75 140 GLY A O 1
ATOM 1106 N N . GLU A 1 141 ? -8.953 26.234 4.605 1 97.12 141 GLU A N 1
ATOM 1107 C CA . GLU A 1 141 ? -7.898 26.969 3.914 1 97.12 141 GLU A CA 1
ATOM 1108 C C . GLU A 1 141 ? -6.98 26.016 3.145 1 97.12 141 GLU A C 1
ATOM 1110 O O . GLU A 1 141 ? -6.785 24.875 3.551 1 97.12 141 GLU A O 1
ATOM 1115 N N . ARG A 1 142 ? -6.418 26.547 2.141 1 97.88 142 ARG A N 1
ATOM 1116 C CA . ARG A 1 142 ? -5.461 25.75 1.375 1 97.88 142 ARG A CA 1
ATOM 1117 C C . ARG A 1 142 ? -4.094 25.734 2.051 1 97.88 142 ARG A C 1
ATOM 1119 O O . ARG A 1 142 ? -3.613 26.781 2.512 1 97.88 142 ARG A O 1
ATOM 1126 N N . TRP A 1 143 ? -3.521 24.578 2.158 1 98.5 143 TRP A N 1
ATOM 1127 C CA . TRP A 1 143 ? -2.195 24.375 2.732 1 98.5 143 TRP A CA 1
ATOM 1128 C C . TRP A 1 143 ? -1.293 23.609 1.759 1 98.5 143 TRP A C 1
ATOM 1130 O O . TRP A 1 143 ? -1.763 22.766 0.992 1 98.5 143 TRP A O 1
ATOM 1140 N N . GLU A 1 144 ? -0.136 23.984 1.706 1 98.56 144 GLU A N 1
ATOM 1141 C CA . GLU A 1 144 ? 0.914 23.219 1.044 1 98.56 144 GLU A CA 1
ATOM 1142 C C . GLU A 1 144 ? 1.919 22.672 2.055 1 98.56 144 GLU A C 1
ATOM 1144 O O . GLU A 1 144 ? 2.314 23.375 2.986 1 98.56 144 GLU A O 1
ATOM 1149 N N . VAL A 1 145 ? 2.25 21.438 1.9 1 98.81 145 VAL A N 1
ATOM 1150 C CA . VAL A 1 145 ? 3.188 20.812 2.82 1 98.81 145 VAL A CA 1
ATOM 1151 C C . VAL A 1 145 ? 4.406 20.297 2.051 1 98.81 145 VAL A C 1
ATOM 1153 O O . VAL A 1 145 ? 4.266 19.578 1.063 1 98.81 145 VAL A O 1
ATOM 1156 N N . HIS A 1 146 ? 5.562 20.688 2.514 1 98.25 146 HIS A N 1
ATOM 1157 C CA . HIS A 1 146 ? 6.824 20.281 1.909 1 98.25 146 HIS A CA 1
ATOM 1158 C C . HIS A 1 146 ? 7.691 19.5 2.902 1 98.25 146 HIS A C 1
ATOM 1160 O O . HIS A 1 146 ? 7.824 19.906 4.059 1 98.25 146 HIS A O 1
ATOM 1166 N N . GLU A 1 147 ? 8.227 18.391 2.426 1 98.75 147 GLU A N 1
ATOM 1167 C CA . GLU A 1 147 ? 9.195 17.672 3.254 1 98.75 147 GLU A CA 1
ATOM 1168 C C . GLU A 1 147 ? 10.57 18.312 3.166 1 98.75 147 GLU A C 1
ATOM 1170 O O . GLU A 1 147 ? 11.094 18.531 2.07 1 98.75 147 GLU A O 1
ATOM 1175 N N . THR A 1 148 ? 11.164 18.641 4.297 1 98.62 148 THR A N 1
ATOM 1176 C CA . THR A 1 148 ? 12.461 19.312 4.309 1 98.62 148 THR A CA 1
ATOM 1177 C C . THR A 1 148 ? 13.578 18.344 4.664 1 98.62 148 THR A C 1
ATOM 1179 O O . THR A 1 148 ? 14.742 18.578 4.344 1 98.62 148 THR A O 1
ATOM 1182 N N . LYS A 1 149 ? 13.344 17.328 5.422 1 98.69 149 LYS A N 1
ATOM 1183 C CA . LYS A 1 149 ? 14.227 16.219 5.75 1 98.69 149 LYS A CA 1
ATOM 1184 C C . LYS A 1 149 ? 13.5 14.883 5.605 1 98.69 149 LYS A C 1
ATOM 1186 O O . LYS A 1 149 ? 12.297 14.789 5.871 1 98.69 149 LYS A O 1
ATOM 1191 N N . CYS A 1 150 ? 14.25 13.867 5.285 1 98.81 150 CYS A N 1
ATOM 1192 C CA . CYS A 1 150 ? 13.656 12.547 5.141 1 98.81 150 CYS A CA 1
ATOM 1193 C C . CYS A 1 150 ? 14.602 11.469 5.664 1 98.81 150 CYS A C 1
ATOM 1195 O O . CYS A 1 150 ? 15.812 11.555 5.477 1 98.81 150 CYS A O 1
ATOM 1197 N N . MET A 1 151 ? 14.086 10.516 6.219 1 98.62 151 MET A N 1
ATOM 1198 C CA . MET A 1 151 ? 14.875 9.375 6.676 1 98.62 151 MET A CA 1
ATOM 1199 C C . MET A 1 151 ? 15.586 8.703 5.508 1 98.62 151 MET A C 1
ATOM 1201 O O . MET A 1 151 ? 16.719 8.227 5.652 1 98.62 151 MET A O 1
ATOM 1205 N N . ALA A 1 152 ? 14.945 8.695 4.305 1 98.5 152 ALA A N 1
ATOM 1206 C CA . ALA A 1 152 ? 15.516 8.039 3.127 1 98.5 152 ALA A CA 1
ATOM 1207 C C . ALA A 1 152 ? 16.734 8.805 2.611 1 98.5 152 ALA A C 1
ATOM 1209 O O . ALA A 1 152 ? 17.453 8.312 1.738 1 98.5 152 ALA A O 1
ATOM 1210 N N . GLU A 1 153 ? 16.953 9.977 3.137 1 97.94 153 GLU A N 1
ATOM 1211 C CA . GLU A 1 153 ? 18.141 10.766 2.816 1 97.94 153 GLU A CA 1
ATOM 1212 C C . GLU A 1 153 ? 19.234 10.586 3.871 1 97.94 153 GLU A C 1
ATOM 1214 O O . GLU A 1 153 ? 20.266 11.242 3.82 1 97.94 153 GLU A O 1
ATOM 1219 N N . GLY A 1 154 ? 18.953 9.742 4.863 1 96.38 154 GLY A N 1
ATOM 1220 C CA . GLY A 1 154 ? 19.953 9.469 5.871 1 96.38 154 GLY A CA 1
ATOM 1221 C C . GLY A 1 154 ? 19.672 10.125 7.207 1 96.38 154 GLY A C 1
ATOM 1222 O O . GLY A 1 154 ? 20.438 9.977 8.156 1 96.38 154 GLY A O 1
ATOM 1223 N N . HIS A 1 155 ? 18.609 10.859 7.352 1 97.75 155 HIS A N 1
ATOM 1224 C CA . HIS A 1 155 ? 18.25 11.492 8.617 1 97.75 155 HIS A CA 1
ATOM 1225 C C . HIS A 1 155 ? 17.562 10.508 9.547 1 97.75 155 HIS A C 1
ATOM 1227 O O . HIS A 1 155 ? 17.016 9.5 9.102 1 97.75 155 HIS A O 1
ATOM 1233 N N . ASP A 1 156 ? 17.516 10.773 10.867 1 97.12 156 ASP A N 1
ATOM 1234 C CA . ASP A 1 156 ? 16.906 9.906 11.867 1 97.12 156 ASP A CA 1
ATOM 1235 C C . ASP A 1 156 ? 15.383 10.07 11.891 1 97.12 156 ASP A C 1
ATOM 1237 O O . ASP A 1 156 ? 14.672 9.25 12.477 1 97.12 156 ASP A O 1
ATOM 1241 N N . HIS A 1 157 ? 14.922 11.18 11.328 1 98.62 157 HIS A N 1
ATOM 1242 C CA . HIS A 1 157 ? 13.5 11.492 11.258 1 98.62 157 HIS A CA 1
ATOM 1243 C C . HIS A 1 157 ? 13.172 12.312 10.016 1 98.62 157 HIS A C 1
ATOM 1245 O O . HIS A 1 157 ? 14.078 12.75 9.305 1 98.62 157 HIS A O 1
ATOM 1251 N N . CYS A 1 158 ? 11.898 12.406 9.68 1 98.88 158 CYS A N 1
ATOM 1252 C CA . CYS A 1 158 ? 11.414 13.281 8.609 1 98.88 158 CYS A CA 1
ATOM 1253 C C . CYS A 1 158 ? 10.93 14.609 9.172 1 98.88 158 CYS A C 1
ATOM 1255 O O . CYS A 1 158 ? 10.406 14.664 10.281 1 98.88 158 CYS A O 1
ATOM 1257 N N . GLU A 1 159 ? 11.078 15.586 8.383 1 98.94 159 GLU A N 1
ATOM 1258 C CA . GLU A 1 159 ? 10.57 16.906 8.734 1 98.94 159 GLU A CA 1
ATOM 1259 C C . GLU A 1 159 ? 9.742 17.5 7.598 1 98.94 159 GLU A C 1
ATOM 1261 O O . GLU A 1 159 ? 10.094 17.359 6.422 1 98.94 159 GLU A O 1
ATOM 1266 N N . PHE A 1 160 ? 8.633 18.125 7.98 1 98.94 160 PHE A N 1
ATOM 1267 C CA . PHE A 1 160 ? 7.746 18.797 7.031 1 98.94 160 PHE A CA 1
ATOM 1268 C C . PHE A 1 160 ? 7.473 20.234 7.461 1 98.94 160 PHE A C 1
ATOM 1270 O O . PHE A 1 160 ? 7.523 20.547 8.648 1 98.94 160 PHE A O 1
ATOM 1277 N N . VAL A 1 161 ? 7.164 21 6.48 1 98.88 161 VAL A N 1
ATOM 1278 C CA . VAL A 1 161 ? 6.684 22.359 6.73 1 98.88 161 VAL A CA 1
ATOM 1279 C C . VAL A 1 161 ? 5.363 22.578 5.996 1 98.88 161 VAL A C 1
ATOM 1281 O O . VAL A 1 161 ? 5.266 22.344 4.793 1 98.88 161 VAL A O 1
ATOM 1284 N N . ALA A 1 162 ? 4.391 22.938 6.742 1 98.88 162 ALA A N 1
ATOM 1285 C CA . ALA A 1 162 ? 3.098 23.297 6.168 1 98.88 162 ALA A CA 1
ATOM 1286 C C . ALA A 1 162 ? 2.953 24.812 6.051 1 98.88 162 ALA A C 1
ATOM 1288 O O . ALA A 1 162 ? 3.205 25.547 7.016 1 98.88 162 ALA A O 1
ATOM 1289 N N . ILE A 1 163 ? 2.561 25.234 4.902 1 98.5 163 ILE A N 1
ATOM 1290 C CA . ILE A 1 163 ? 2.393 26.656 4.621 1 98.5 163 ILE A CA 1
ATOM 1291 C C . ILE A 1 163 ? 0.968 26.922 4.141 1 98.5 163 ILE A C 1
ATOM 1293 O O . ILE A 1 163 ? 0.483 26.266 3.217 1 98.5 163 ILE A O 1
ATOM 1297 N N . ARG A 1 164 ? 0.359 27.875 4.801 1 96.31 164 ARG A N 1
ATOM 1298 C CA . ARG A 1 164 ? -0.969 28.297 4.359 1 96.31 164 ARG A CA 1
ATOM 1299 C C . ARG A 1 164 ? -0.89 29.094 3.059 1 96.31 164 ARG A C 1
ATOM 1301 O O . ARG A 1 164 ? -0.029 29.969 2.906 1 96.31 164 ARG A O 1
ATOM 1308 N N . ARG A 1 165 ? -1.702 28.5 2.082 1 89.56 165 ARG A N 1
ATOM 1309 C CA . ARG A 1 165 ? -1.696 29.203 0.807 1 89.56 165 ARG A CA 1
ATOM 1310 C C . ARG A 1 165 ? -2.965 30.031 0.634 1 89.56 165 ARG A C 1
ATOM 1312 O O . ARG A 1 165 ? -4.047 29.609 1.056 1 89.56 165 ARG A O 1
ATOM 1319 N N . GLY A 1 166 ? -2.959 31.297 0.797 1 68.19 166 GLY A N 1
ATOM 1320 C CA . GLY A 1 166 ? -4.043 32.25 0.636 1 68.19 166 GLY A CA 1
ATOM 1321 C C . GLY A 1 166 ? -4.836 32.062 -0.641 1 68.19 166 GLY A C 1
ATOM 1322 O O . GLY A 1 166 ? -4.355 31.406 -1.579 1 68.19 166 GLY A O 1
ATOM 1323 N N . MET B 1 1 ? 20.031 9.719 -13.219 1 35.38 1 MET B N 1
ATOM 1324 C CA . MET B 1 1 ? 20.016 8.422 -13.891 1 35.38 1 MET B CA 1
ATOM 1325 C C . MET B 1 1 ? 18.844 7.574 -13.398 1 35.38 1 MET B C 1
ATOM 1327 O O . MET B 1 1 ? 18.641 7.434 -12.195 1 35.38 1 MET B O 1
ATOM 1331 N N . ARG B 1 2 ? 17.906 7.258 -14.266 1 57 2 ARG B N 1
ATOM 1332 C CA . ARG B 1 2 ? 16.719 6.461 -13.922 1 57 2 ARG B CA 1
ATOM 1333 C C . ARG B 1 2 ? 17.125 5.086 -13.398 1 57 2 ARG B C 1
ATOM 1335 O O . ARG B 1 2 ? 17.875 4.359 -14.062 1 57 2 ARG B O 1
ATOM 1342 N N . MET B 1 3 ? 17.047 4.816 -12.164 1 72.81 3 MET B N 1
ATOM 1343 C CA . MET B 1 3 ? 17.375 3.514 -11.594 1 72.81 3 MET B CA 1
ATOM 1344 C C . MET B 1 3 ? 16.672 2.395 -12.344 1 72.81 3 MET B C 1
ATOM 1346 O O . MET B 1 3 ? 15.508 2.543 -12.734 1 72.81 3 MET B O 1
ATOM 1350 N N . SER B 1 4 ? 17.5 1.343 -12.656 1 86.56 4 SER B N 1
ATOM 1351 C CA . SER B 1 4 ? 16.891 0.165 -13.266 1 86.56 4 SER B CA 1
ATOM 1352 C C . SER B 1 4 ? 15.805 -0.422 -12.375 1 86.56 4 SER B C 1
ATOM 1354 O O . SER B 1 4 ? 15.758 -0.141 -11.172 1 86.56 4 SER B O 1
ATOM 1356 N N . ARG B 1 5 ? 14.883 -1.152 -12.914 1 90.44 5 ARG B N 1
ATOM 1357 C CA . ARG B 1 5 ? 13.828 -1.848 -12.18 1 90.44 5 ARG B CA 1
ATOM 1358 C C . ARG B 1 5 ? 14.414 -2.719 -11.07 1 90.44 5 ARG B C 1
ATOM 1360 O O . ARG B 1 5 ? 13.938 -2.691 -9.938 1 90.44 5 ARG B O 1
ATOM 1367 N N . GLU B 1 6 ? 15.492 -3.414 -11.398 1 90.62 6 GLU B N 1
ATOM 1368 C CA . GLU B 1 6 ? 16.141 -4.309 -10.438 1 90.62 6 GLU B CA 1
ATOM 1369 C C . GLU B 1 6 ? 16.719 -3.529 -9.266 1 90.62 6 GLU B C 1
ATOM 1371 O O . GLU B 1 6 ? 16.625 -3.973 -8.117 1 90.62 6 GLU B O 1
ATOM 1376 N N . ARG B 1 7 ? 17.328 -2.492 -9.57 1 93.44 7 ARG B N 1
ATOM 1377 C CA . ARG B 1 7 ? 17.906 -1.678 -8.508 1 93.44 7 ARG B CA 1
ATOM 1378 C C . ARG B 1 7 ? 16.828 -1.131 -7.586 1 93.44 7 ARG B C 1
ATOM 1380 O O . ARG B 1 7 ? 17 -1.098 -6.367 1 93.44 7 ARG B O 1
ATOM 1387 N N . ILE B 1 8 ? 15.68 -0.748 -8.133 1 96.62 8 ILE B N 1
ATOM 1388 C CA . ILE B 1 8 ? 14.578 -0.188 -7.352 1 96.62 8 ILE B CA 1
ATOM 1389 C C . ILE B 1 8 ? 14.047 -1.239 -6.379 1 96.62 8 ILE B C 1
ATOM 1391 O O . ILE B 1 8 ? 13.891 -0.967 -5.188 1 96.62 8 ILE B O 1
ATOM 1395 N N . PHE B 1 9 ? 13.828 -2.447 -6.812 1 98.06 9 PHE B N 1
ATOM 1396 C CA . PHE B 1 9 ? 13.312 -3.504 -5.949 1 98.06 9 PHE B CA 1
ATOM 1397 C C . PHE B 1 9 ? 14.367 -3.943 -4.941 1 98.06 9 PHE B C 1
ATOM 1399 O O . PHE B 1 9 ? 14.047 -4.301 -3.809 1 98.06 9 PHE B O 1
ATOM 1406 N N . ARG B 1 10 ? 15.648 -3.883 -5.312 1 96.88 10 ARG B N 1
ATOM 1407 C CA . ARG B 1 10 ? 16.719 -4.184 -4.379 1 96.88 10 ARG B CA 1
ATOM 1408 C C . ARG B 1 10 ? 16.75 -3.18 -3.229 1 96.88 10 ARG B C 1
ATOM 1410 O O . ARG B 1 10 ? 17 -3.549 -2.08 1 96.88 10 ARG B O 1
ATOM 1417 N N . GLU B 1 11 ? 16.516 -1.906 -3.547 1 97.56 11 GLU B N 1
ATOM 1418 C CA . GLU B 1 11 ? 16.469 -0.88 -2.508 1 97.56 11 GLU B CA 1
ATOM 1419 C C . GLU B 1 11 ? 15.344 -1.142 -1.52 1 97.56 11 GLU B C 1
ATOM 1421 O O . GLU B 1 11 ? 15.484 -0.88 -0.323 1 97.56 11 GLU B O 1
ATOM 1426 N N . VAL B 1 12 ? 14.164 -1.642 -2.012 1 98.56 12 VAL B N 1
ATOM 1427 C CA . VAL B 1 12 ? 13.078 -2.021 -1.116 1 98.56 12 VAL B CA 1
ATOM 1428 C C . VAL B 1 12 ? 13.547 -3.125 -0.171 1 98.56 12 VAL B C 1
ATOM 1430 O O . VAL B 1 12 ? 13.398 -3.01 1.049 1 98.56 12 VAL B O 1
ATOM 1433 N N . LYS B 1 13 ? 14.117 -4.141 -0.753 1 98.19 13 LYS B N 1
ATOM 1434 C CA . LYS B 1 13 ? 14.602 -5.273 0.034 1 98.19 13 LYS B CA 1
ATOM 1435 C C . LYS B 1 13 ? 15.594 -4.82 1.096 1 98.19 13 LYS B C 1
ATOM 1437 O O . LYS B 1 13 ? 15.492 -5.207 2.262 1 98.19 13 LYS B O 1
ATOM 1442 N N . GLU B 1 14 ? 16.562 -4 0.738 1 98.06 14 GLU B N 1
ATOM 1443 C CA . GLU B 1 14 ? 17.594 -3.516 1.646 1 98.06 14 GLU B CA 1
ATOM 1444 C C . GLU B 1 14 ? 17 -2.662 2.76 1 98.06 14 GLU B C 1
ATOM 1446 O O . GLU B 1 14 ? 17.422 -2.742 3.91 1 98.06 14 GLU B O 1
ATOM 1451 N N . SER B 1 15 ? 16.031 -1.867 2.455 1 98.38 15 SER B N 1
ATOM 1452 C CA . SER B 1 15 ? 15.414 -0.967 3.428 1 98.38 15 SER B CA 1
ATOM 1453 C C . SER B 1 15 ? 14.734 -1.743 4.547 1 98.38 15 SER B C 1
ATOM 1455 O O . SER B 1 15 ? 14.516 -1.212 5.637 1 98.38 15 SER B O 1
ATOM 1457 N N . LEU B 1 16 ? 14.367 -2.992 4.293 1 98.5 16 LEU B N 1
ATOM 1458 C CA . LEU B 1 16 ? 13.547 -3.771 5.219 1 98.5 16 LEU B CA 1
ATOM 1459 C C . LEU B 1 16 ? 14.422 -4.645 6.109 1 98.5 16 LEU B C 1
ATOM 1461 O O . LEU B 1 16 ? 13.945 -5.207 7.098 1 98.5 16 LEU B O 1
ATOM 1465 N N . LYS B 1 17 ? 15.727 -4.781 5.832 1 97.75 17 LYS B N 1
ATOM 1466 C CA . LYS B 1 17 ? 16.625 -5.699 6.523 1 97.75 17 LYS B CA 1
ATOM 1467 C C . LYS B 1 17 ? 16.688 -5.383 8.016 1 97.75 17 LYS B C 1
ATOM 1469 O O . LYS B 1 17 ? 16.703 -6.289 8.852 1 97.75 17 LYS B O 1
ATOM 1474 N N . ASN B 1 18 ? 16.719 -4.102 8.43 1 97.19 18 ASN B N 1
ATOM 1475 C CA . ASN B 1 18 ? 16.828 -3.695 9.828 1 97.19 18 ASN B CA 1
ATOM 1476 C C . ASN B 1 18 ? 15.594 -2.908 10.273 1 97.19 18 ASN B C 1
ATOM 1478 O O . ASN B 1 18 ? 15.695 -1.987 11.086 1 97.19 18 ASN B O 1
ATOM 1482 N N . ILE B 1 19 ? 14.461 -3.373 9.742 1 98.56 19 ILE B N 1
ATOM 1483 C CA . ILE B 1 19 ? 13.25 -2.572 9.891 1 98.56 19 ILE B CA 1
ATOM 1484 C C . ILE B 1 19 ? 12.852 -2.492 11.367 1 98.56 19 ILE B C 1
ATOM 1486 O O . ILE B 1 19 ? 12.398 -1.448 11.836 1 98.56 19 ILE B O 1
ATOM 1490 N N . GLN B 1 20 ? 13.078 -3.549 12.156 1 98.06 20 GLN B N 1
ATOM 1491 C CA . GLN B 1 20 ? 12.695 -3.564 13.562 1 98.06 20 GLN B CA 1
ATOM 1492 C C . GLN B 1 20 ? 13.477 -2.523 14.359 1 98.06 20 GLN B C 1
ATOM 1494 O O . GLN B 1 20 ? 12.992 -2.008 15.367 1 98.06 20 GLN B O 1
ATOM 1499 N N . GLU B 1 21 ? 14.641 -2.154 13.906 1 97.88 21 GLU B N 1
ATOM 1500 C CA . GLU B 1 21 ? 15.477 -1.163 14.586 1 97.88 21 GLU B CA 1
ATOM 1501 C C . GLU B 1 21 ? 15.016 0.256 14.25 1 97.88 21 GLU B C 1
ATOM 1503 O O . GLU B 1 21 ? 14.945 1.113 15.133 1 97.88 21 GLU B O 1
ATOM 1508 N N . VAL B 1 22 ? 14.688 0.495 13 1 97.94 22 VAL B N 1
ATOM 1509 C CA . VAL B 1 22 ? 14.406 1.859 12.562 1 97.94 22 VAL B CA 1
ATOM 1510 C C . VAL B 1 22 ? 12.914 2.156 12.734 1 97.94 22 VAL B C 1
ATOM 1512 O O . VAL B 1 22 ? 12.492 3.314 12.672 1 97.94 22 VAL B O 1
ATOM 1515 N N . ARG B 1 23 ? 12.141 1.127 12.914 1 98.62 23 ARG B N 1
ATOM 1516 C CA . ARG B 1 23 ? 10.742 1.195 13.312 1 98.62 23 ARG B CA 1
ATOM 1517 C C . ARG B 1 23 ? 10.477 0.33 14.539 1 98.62 23 ARG B C 1
ATOM 1519 O O . ARG B 1 23 ? 9.695 -0.623 14.477 1 98.62 23 ARG B O 1
ATOM 1526 N N . SER B 1 24 ? 11.07 0.825 15.602 1 98.62 24 SER B N 1
ATOM 1527 C CA . SER B 1 24 ? 11.109 0.006 16.812 1 98.62 24 SER B CA 1
ATOM 1528 C C . SER B 1 24 ? 9.734 -0.055 17.484 1 98.62 24 SER B C 1
ATOM 1530 O O . SER B 1 24 ? 9.414 -1.027 18.156 1 98.62 24 SER B O 1
ATOM 1532 N N . GLU B 1 25 ? 8.875 0.928 17.312 1 98.62 25 GLU B N 1
ATOM 1533 C CA . GLU B 1 25 ? 7.551 0.957 17.938 1 98.62 25 GLU B CA 1
ATOM 1534 C C . GLU B 1 25 ? 6.48 0.419 17 1 98.62 25 GLU B C 1
ATOM 1536 O O . GLU B 1 25 ? 5.613 -0.354 17.406 1 98.62 25 GLU B O 1
ATOM 1541 N N . LEU B 1 26 ? 6.602 0.769 15.68 1 98.69 26 LEU B N 1
ATOM 1542 C CA . LEU B 1 26 ? 5.52 0.463 14.758 1 98.69 26 LEU B CA 1
ATOM 1543 C C . LEU B 1 26 ? 5.789 -0.841 14.016 1 98.69 26 LEU B C 1
ATOM 1545 O O . LEU B 1 26 ? 4.875 -1.434 13.438 1 98.69 26 LEU B O 1
ATOM 1549 N N . GLY B 1 27 ? 7.078 -1.227 13.961 1 98.38 27 GLY B N 1
ATOM 1550 C CA . GLY B 1 27 ? 7.41 -2.521 13.383 1 98.38 27 GLY B CA 1
ATOM 1551 C C . GLY B 1 27 ? 7.281 -2.557 11.875 1 98.38 27 GLY B C 1
ATOM 1552 O O . GLY B 1 27 ? 7.547 -1.562 11.203 1 98.38 27 GLY B O 1
ATOM 1553 N N . ASP B 1 28 ? 6.98 -3.721 11.32 1 98.5 28 ASP B N 1
ATOM 1554 C CA . ASP B 1 28 ? 7.094 -3.924 9.883 1 98.5 28 ASP B CA 1
ATOM 1555 C C . ASP B 1 28 ? 5.719 -4.113 9.242 1 98.5 28 ASP B C 1
ATOM 1557 O O . ASP B 1 28 ? 5.598 -4.77 8.203 1 98.5 28 ASP B O 1
ATOM 1561 N N . ASN B 1 29 ? 4.703 -3.662 9.906 1 98.69 29 ASN B N 1
ATOM 1562 C CA . ASN B 1 29 ? 3.35 -3.736 9.359 1 98.69 29 ASN B CA 1
ATOM 1563 C C . ASN B 1 29 ? 2.746 -2.35 9.164 1 98.69 29 ASN B C 1
ATOM 1565 O O . ASN B 1 29 ? 3.205 -1.377 9.766 1 98.69 29 ASN B O 1
ATOM 1569 N N . VAL B 1 30 ? 1.802 -2.283 8.312 1 98.88 30 VAL B N 1
ATOM 1570 C CA . VAL B 1 30 ? 0.891 -1.154 8.148 1 98.88 30 VAL B CA 1
ATOM 1571 C C . VAL B 1 30 ? -0.55 -1.655 8.094 1 98.88 30 VAL B C 1
ATOM 1573 O O . VAL B 1 30 ? -0.794 -2.838 7.844 1 98.88 30 VAL B O 1
ATOM 1576 N N . SER B 1 31 ? -1.416 -0.758 8.43 1 98.81 31 SER B N 1
ATOM 1577 C CA . SER B 1 31 ? -2.82 -1.152 8.391 1 98.81 31 SER B CA 1
ATOM 1578 C C . SER B 1 31 ? -3.27 -1.444 6.957 1 98.81 31 SER B C 1
ATOM 1580 O O . SER B 1 31 ? -2.863 -0.753 6.023 1 98.81 31 SER B O 1
ATOM 1582 N N . LEU B 1 32 ? -4.16 -2.414 6.809 1 98.88 32 LEU B N 1
ATOM 1583 C CA . LEU B 1 32 ? -4.816 -2.705 5.539 1 98.88 32 LEU B CA 1
ATOM 1584 C C . LEU B 1 32 ? -5.504 -1.462 4.984 1 98.88 32 LEU B C 1
ATOM 1586 O O . LEU B 1 32 ? -5.559 -1.268 3.768 1 98.88 32 LEU B O 1
ATOM 1590 N N . SER B 1 33 ? -6.012 -0.642 5.863 1 98.75 33 SER B N 1
ATOM 1591 C CA . SER B 1 33 ? -6.688 0.585 5.461 1 98.75 33 SER B CA 1
ATOM 1592 C C . SER B 1 33 ? -5.754 1.503 4.68 1 98.75 33 SER B C 1
ATOM 1594 O O . SER B 1 33 ? -6.152 2.104 3.682 1 98.75 33 SER B O 1
ATOM 1596 N N . THR B 1 34 ? -4.504 1.637 5.125 1 98.44 34 THR B N 1
ATOM 1597 C CA . THR B 1 34 ? -3.533 2.471 4.43 1 98.44 34 THR B CA 1
ATOM 1598 C C . THR B 1 34 ? -3.336 1.987 2.994 1 98.44 34 THR B C 1
ATOM 1600 O O . THR B 1 34 ? -3.426 2.775 2.051 1 98.44 34 THR B O 1
ATOM 1603 N N . LEU B 1 35 ? -3.143 0.741 2.857 1 98.69 35 LEU B N 1
ATOM 1604 C CA . LEU B 1 35 ? -2.973 0.162 1.529 1 98.69 35 LEU B CA 1
ATOM 1605 C C . LEU B 1 35 ? -4.207 0.414 0.667 1 98.69 35 LEU B C 1
ATOM 1607 O O . LEU B 1 35 ? -4.09 0.901 -0.46 1 98.69 35 LEU B O 1
ATOM 1611 N N . ARG B 1 36 ? -5.402 0.161 1.184 1 98.69 36 ARG B N 1
ATOM 1612 C CA . ARG B 1 36 ? -6.629 0.251 0.395 1 98.69 36 ARG B CA 1
ATOM 1613 C C . ARG B 1 36 ? -6.918 1.693 -0.006 1 98.69 36 ARG B C 1
ATOM 1615 O O . ARG B 1 36 ? -7.387 1.952 -1.115 1 98.69 36 ARG B O 1
ATOM 1622 N N . TYR B 1 37 ? -6.672 2.617 0.859 1 98.5 37 TYR B N 1
ATOM 1623 C CA . TYR B 1 37 ? -6.914 4.012 0.503 1 98.5 37 TYR B CA 1
ATOM 1624 C C . TYR B 1 37 ? -5.934 4.477 -0.568 1 98.5 37 TYR B C 1
ATOM 1626 O O . TYR B 1 37 ? -6.301 5.242 -1.461 1 98.5 37 TYR B O 1
ATOM 1634 N N . ILE B 1 38 ? -4.664 4.047 -0.455 1 97.75 38 ILE B N 1
ATOM 1635 C CA . ILE B 1 38 ? -3.697 4.402 -1.486 1 97.75 38 ILE B CA 1
ATOM 1636 C C . ILE B 1 38 ? -4.113 3.785 -2.82 1 97.75 38 ILE B C 1
ATOM 1638 O O . ILE B 1 38 ? -4.117 4.465 -3.85 1 97.75 38 ILE B O 1
ATOM 1642 N N . LEU B 1 39 ? -4.535 2.549 -2.848 1 97.12 39 LEU B N 1
ATOM 1643 C CA . LEU B 1 39 ? -4.992 1.906 -4.074 1 97.12 39 LEU B CA 1
ATOM 1644 C C . LEU B 1 39 ? -6.234 2.604 -4.621 1 97.12 39 LEU B C 1
ATOM 1646 O O . LEU B 1 39 ? -6.352 2.814 -5.832 1 97.12 39 LEU B O 1
ATOM 1650 N N . ALA B 1 40 ? -7.148 2.963 -3.756 1 97.12 40 ALA B N 1
ATOM 1651 C CA . ALA B 1 40 ? -8.352 3.682 -4.172 1 97.12 40 ALA B CA 1
ATOM 1652 C C . ALA B 1 40 ? -7.992 5.02 -4.812 1 97.12 40 ALA B C 1
ATOM 1654 O O . ALA B 1 40 ? -8.617 5.43 -5.793 1 97.12 40 ALA B O 1
ATOM 1655 N N . SER B 1 41 ? -7.035 5.684 -4.258 1 93.94 41 SER B N 1
ATOM 1656 C CA . SER B 1 41 ? -6.598 6.949 -4.844 1 93.94 41 SER B CA 1
ATOM 1657 C C . SER B 1 41 ? -6.008 6.738 -6.23 1 93.94 41 SER B C 1
ATOM 1659 O O . SER B 1 41 ? -6.18 7.578 -7.117 1 93.94 41 SER B O 1
ATOM 1661 N N . MET B 1 42 ? -5.332 5.609 -6.434 1 92.5 42 MET B N 1
ATOM 1662 C CA . MET B 1 42 ? -4.797 5.293 -7.754 1 92.5 42 MET B CA 1
ATOM 1663 C C . MET B 1 42 ? -5.918 5.02 -8.75 1 92.5 42 MET B C 1
ATOM 1665 O O . MET B 1 42 ? -5.812 5.375 -9.922 1 92.5 42 MET B O 1
ATOM 1669 N N . VAL B 1 43 ? -6.922 4.398 -8.297 1 93.5 43 VAL B N 1
ATOM 1670 C CA . VAL B 1 43 ? -8.102 4.199 -9.133 1 93.5 43 VAL B CA 1
ATOM 1671 C C . VAL B 1 43 ? -8.641 5.551 -9.602 1 93.5 43 VAL B C 1
ATOM 1673 O O . VAL B 1 43 ? -8.953 5.727 -10.781 1 93.5 43 VAL B O 1
ATOM 1676 N N . ILE B 1 44 ? -8.688 6.508 -8.734 1 92.19 44 ILE B N 1
ATOM 1677 C CA . ILE B 1 44 ? -9.211 7.836 -9.031 1 92.19 44 ILE B CA 1
ATOM 1678 C C . ILE B 1 44 ? -8.289 8.539 -10.023 1 92.19 44 ILE B C 1
ATOM 1680 O O . ILE B 1 44 ? -8.758 9.164 -10.977 1 92.19 44 ILE B O 1
ATOM 1684 N N . THR B 1 45 ? -7.059 8.391 -9.898 1 86.5 45 THR B N 1
ATOM 1685 C CA . THR B 1 45 ? -6.07 9.133 -10.672 1 86.5 45 THR B CA 1
ATOM 1686 C C . THR B 1 45 ? -5.879 8.508 -12.047 1 86.5 45 THR B C 1
ATOM 1688 O O . THR B 1 45 ? -5.77 9.219 -13.047 1 86.5 45 THR B O 1
ATOM 1691 N N . LEU B 1 46 ? -5.836 7.188 -12.062 1 86 46 LEU B N 1
ATOM 1692 C CA . LEU B 1 46 ? -5.48 6.512 -13.305 1 86 46 LEU B CA 1
ATOM 1693 C C . LEU B 1 46 ? -6.727 6.152 -14.109 1 86 46 LEU B C 1
ATOM 1695 O O . LEU B 1 46 ? -6.668 6.027 -15.336 1 86 46 LEU B O 1
ATOM 1699 N N . GLY B 1 47 ? -7.805 5.973 -13.375 1 87.12 47 GLY B N 1
ATOM 1700 C CA . GLY B 1 47 ? -9.055 5.688 -14.062 1 87.12 47 GLY B CA 1
ATOM 1701 C C . GLY B 1 47 ? -9.055 4.348 -14.773 1 87.12 47 GLY B C 1
ATOM 1702 O O . GLY B 1 47 ? -8.695 3.326 -14.18 1 87.12 47 GLY B O 1
ATOM 1703 N N . ARG B 1 48 ? -9.398 4.484 -16.078 1 84.88 48 ARG B N 1
ATOM 1704 C CA . ARG B 1 48 ? -9.5 3.266 -16.859 1 84.88 48 ARG B CA 1
ATOM 1705 C C . ARG B 1 48 ? -8.141 2.6 -17.031 1 84.88 48 ARG B C 1
ATOM 1707 O O . ARG B 1 48 ? -7.137 3.275 -17.281 1 84.88 48 ARG B O 1
ATOM 1714 N N . GLY B 1 49 ? -8.109 1.345 -16.922 1 89.81 49 GLY B N 1
ATOM 1715 C CA . GLY B 1 49 ? -6.867 0.617 -17.125 1 89.81 49 GLY B CA 1
ATOM 1716 C C . GLY B 1 49 ? -6.098 0.369 -15.844 1 89.81 49 GLY B C 1
ATOM 1717 O O . GLY B 1 49 ? -5.047 -0.273 -15.859 1 89.81 49 GLY B O 1
ATOM 1718 N N . VAL B 1 50 ? -6.586 0.883 -14.688 1 92.19 50 VAL B N 1
ATOM 1719 C CA . VAL B 1 50 ? -5.883 0.79 -13.406 1 92.19 50 VAL B CA 1
ATOM 1720 C C . VAL B 1 50 ? -5.668 -0.678 -13.047 1 92.19 50 VAL B C 1
ATOM 1722 O O . VAL B 1 50 ? -4.641 -1.035 -12.469 1 92.19 50 VAL B O 1
ATOM 1725 N N . GLY B 1 51 ? -6.605 -1.518 -13.438 1 95 51 GLY B N 1
ATOM 1726 C CA . GLY B 1 51 ? -6.445 -2.943 -13.195 1 95 51 GLY B CA 1
ATOM 1727 C C . GLY B 1 51 ? -5.211 -3.523 -13.867 1 95 51 GLY B C 1
ATOM 1728 O O . GLY B 1 51 ? -4.488 -4.316 -13.266 1 95 51 GLY B O 1
ATOM 1729 N N . SER B 1 52 ? -5 -3.111 -15.141 1 95.94 52 SER B N 1
ATOM 1730 C CA . SER B 1 52 ? -3.82 -3.566 -15.867 1 95.94 52 SER B CA 1
ATOM 1731 C C . SER B 1 52 ? -2.539 -3.064 -15.211 1 95.94 52 SER B C 1
ATOM 1733 O 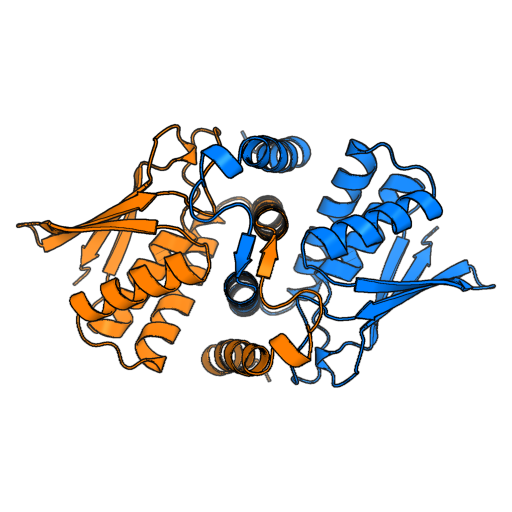O . SER B 1 52 ? -1.52 -3.758 -15.219 1 95.94 52 SER B O 1
ATOM 1735 N N . THR B 1 53 ? -2.6 -1.861 -14.672 1 94.44 53 THR B N 1
ATOM 1736 C CA . THR B 1 53 ? -1.452 -1.295 -13.969 1 94.44 53 THR B CA 1
ATOM 1737 C C . THR B 1 53 ? -1.129 -2.104 -12.719 1 94.44 53 THR B C 1
ATOM 1739 O O . THR B 1 53 ? 0.031 -2.439 -12.469 1 94.44 53 THR B O 1
ATOM 1742 N N . PHE B 1 54 ? -2.172 -2.459 -11.914 1 97.25 54 PHE B N 1
ATOM 1743 C CA . PHE B 1 54 ? -1.96 -3.26 -10.719 1 97.25 54 PHE B CA 1
ATOM 1744 C C . PHE B 1 54 ? -1.457 -4.652 -11.078 1 97.25 54 PHE B C 1
ATOM 1746 O O . PHE B 1 54 ? -0.578 -5.195 -10.406 1 97.25 54 PHE B O 1
ATOM 1753 N N . TYR B 1 55 ? -1.978 -5.203 -12.203 1 98.12 55 TYR B N 1
ATOM 1754 C CA . TYR B 1 55 ? -1.52 -6.504 -12.68 1 98.12 55 TYR B CA 1
ATOM 1755 C C . TYR B 1 55 ? -0.04 -6.461 -13.039 1 98.12 55 TYR B C 1
ATOM 1757 O O . TYR B 1 55 ? 0.731 -7.336 -12.633 1 98.12 55 TYR B O 1
ATOM 1765 N N . ARG B 1 56 ? 0.335 -5.504 -13.758 1 96.88 56 ARG B N 1
ATOM 1766 C CA . ARG B 1 56 ? 1.726 -5.371 -14.18 1 96.88 56 ARG B CA 1
ATOM 1767 C C . ARG B 1 56 ? 2.648 -5.188 -12.984 1 96.88 56 ARG B C 1
ATOM 1769 O O . ARG B 1 56 ? 3.746 -5.746 -12.945 1 96.88 56 ARG B O 1
ATOM 1776 N N . ALA B 1 57 ? 2.232 -4.371 -12.055 1 96.56 57 ALA B N 1
ATOM 1777 C CA . ALA B 1 57 ? 3.012 -4.191 -10.836 1 96.56 57 ALA B CA 1
ATOM 1778 C C . ALA B 1 57 ? 3.252 -5.527 -10.133 1 96.56 57 ALA B C 1
ATOM 1780 O O . ALA B 1 57 ? 4.387 -5.855 -9.789 1 96.56 57 ALA B O 1
ATOM 1781 N N . GLY B 1 58 ? 2.143 -6.281 -9.953 1 98.25 58 GLY B N 1
ATOM 1782 C CA . GLY B 1 58 ? 2.289 -7.605 -9.367 1 98.25 58 GLY B CA 1
ATOM 1783 C C . GLY B 1 58 ? 3.23 -8.5 -10.148 1 98.25 58 GLY B C 1
ATOM 1784 O O . GLY B 1 58 ? 4.086 -9.172 -9.57 1 98.25 58 GLY B O 1
ATOM 1785 N N . TYR B 1 59 ? 3.053 -8.445 -11.445 1 98.25 59 TYR B N 1
ATOM 1786 C CA . TYR B 1 59 ? 3.857 -9.281 -12.328 1 98.25 59 TYR B CA 1
ATOM 1787 C C . TYR B 1 59 ? 5.34 -8.984 -12.156 1 98.25 59 TYR B C 1
ATOM 1789 O O . TYR B 1 59 ? 6.148 -9.898 -11.969 1 98.25 59 TYR B O 1
ATOM 1797 N N . ASP B 1 60 ? 5.699 -7.742 -12.18 1 97.25 60 ASP B N 1
ATOM 1798 C CA . ASP B 1 60 ? 7.094 -7.328 -12.062 1 97.25 60 ASP B CA 1
ATOM 1799 C C . ASP B 1 60 ? 7.684 -7.766 -10.719 1 97.25 60 ASP B C 1
ATOM 1801 O O . ASP B 1 60 ? 8.82 -8.25 -10.664 1 97.25 60 ASP B O 1
ATOM 1805 N N . ILE B 1 61 ? 6.957 -7.586 -9.688 1 98.44 61 ILE B N 1
ATOM 1806 C CA . ILE B 1 61 ? 7.41 -7.98 -8.359 1 98.44 61 ILE B CA 1
ATOM 1807 C C . ILE B 1 61 ? 7.586 -9.5 -8.297 1 98.44 61 ILE B C 1
ATOM 1809 O O . ILE B 1 61 ? 8.578 -9.992 -7.77 1 98.44 61 ILE B O 1
ATOM 1813 N N . GLY B 1 62 ? 6.605 -10.195 -8.859 1 98.56 62 GLY B N 1
ATOM 1814 C CA . GLY B 1 62 ? 6.691 -11.648 -8.898 1 98.56 62 GLY B CA 1
ATOM 1815 C C . GLY B 1 62 ? 7.934 -12.156 -9.609 1 98.56 62 GLY B C 1
ATOM 1816 O O . GLY B 1 62 ? 8.633 -13.023 -9.094 1 98.56 62 GLY B O 1
ATOM 1817 N N . VAL B 1 63 ? 8.172 -11.609 -10.773 1 98.12 63 VAL B N 1
ATOM 1818 C CA . VAL B 1 63 ? 9.359 -12 -11.531 1 98.12 63 VAL B CA 1
ATOM 1819 C C . VAL B 1 63 ? 10.617 -11.734 -10.703 1 98.12 63 VAL B C 1
ATOM 1821 O O . VAL B 1 63 ? 11.492 -12.602 -10.594 1 98.12 63 VAL B O 1
ATOM 1824 N N . TYR B 1 64 ? 10.734 -10.586 -10.117 1 98.12 64 TYR B N 1
ATOM 1825 C CA . TYR B 1 64 ? 11.875 -10.211 -9.289 1 98.12 64 TYR B CA 1
ATOM 1826 C C . TYR B 1 64 ? 12.07 -11.203 -8.148 1 98.12 64 TYR B C 1
ATOM 1828 O O . TYR B 1 64 ? 13.188 -11.656 -7.895 1 98.12 64 TYR B O 1
ATOM 1836 N N . LYS B 1 65 ? 10.969 -11.531 -7.445 1 98.5 65 LYS B N 1
ATOM 1837 C CA . LYS B 1 65 ? 11.055 -12.445 -6.305 1 98.5 65 LYS B CA 1
ATOM 1838 C C . LYS B 1 65 ? 11.469 -13.844 -6.746 1 98.5 65 LYS B C 1
ATOM 1840 O O . LYS B 1 65 ? 12.289 -14.492 -6.09 1 98.5 65 LYS B O 1
ATOM 1845 N N . ALA B 1 66 ? 10.891 -14.305 -7.859 1 98.75 66 ALA B N 1
ATOM 1846 C CA . ALA B 1 66 ? 11.258 -15.625 -8.359 1 98.75 66 ALA B CA 1
ATOM 1847 C C . ALA B 1 66 ? 12.75 -15.703 -8.672 1 98.75 66 ALA B C 1
ATOM 1849 O O . ALA B 1 66 ? 13.422 -16.656 -8.289 1 98.75 66 ALA B O 1
ATOM 1850 N N . LYS B 1 67 ? 13.266 -14.688 -9.305 1 97.88 67 LYS B N 1
ATOM 1851 C CA . LYS B 1 67 ? 14.672 -14.648 -9.688 1 97.88 67 LYS B CA 1
ATOM 1852 C C . LYS B 1 67 ? 15.57 -14.5 -8.469 1 97.88 67 LYS B C 1
ATOM 1854 O O . LYS B 1 67 ? 16.578 -15.195 -8.344 1 97.88 67 LYS B O 1
ATOM 1859 N N . SER B 1 68 ? 15.211 -13.609 -7.574 1 97.44 68 SER B N 1
ATOM 1860 C CA . SER B 1 68 ? 16.031 -13.32 -6.406 1 97.44 68 SER B CA 1
ATOM 1861 C C . SER B 1 68 ? 16.125 -14.539 -5.484 1 97.44 68 SER B C 1
ATOM 1863 O O . SER B 1 68 ? 17.094 -14.688 -4.746 1 97.44 68 SER B O 1
ATOM 1865 N N . HIS B 1 69 ? 15.117 -15.43 -5.512 1 98.25 69 HIS B N 1
ATOM 1866 C CA . HIS B 1 69 ? 15.102 -16.609 -4.668 1 98.25 69 HIS B CA 1
ATOM 1867 C C . HIS B 1 69 ? 15.477 -17.859 -5.465 1 98.25 69 HIS B C 1
ATOM 1869 O O . HIS B 1 69 ? 15.477 -18.969 -4.93 1 98.25 69 HIS B O 1
ATOM 1875 N N . ASP B 1 70 ? 15.758 -17.703 -6.734 1 98.56 70 ASP B N 1
ATOM 1876 C CA . ASP B 1 70 ? 16.172 -18.781 -7.633 1 98.56 70 ASP B CA 1
ATOM 1877 C C . ASP B 1 70 ? 15.164 -19.922 -7.598 1 98.56 70 ASP B C 1
ATOM 1879 O O . ASP B 1 70 ? 15.539 -21.078 -7.379 1 98.56 70 ASP B O 1
ATOM 1883 N N . LEU B 1 71 ? 13.883 -19.547 -7.699 1 98.81 71 LEU B N 1
ATOM 1884 C CA . LEU B 1 71 ? 12.82 -20.547 -7.664 1 98.81 71 LEU B CA 1
ATOM 1885 C C . LEU B 1 71 ? 12.82 -21.391 -8.945 1 98.81 71 LEU B C 1
ATOM 1887 O O . LEU B 1 71 ? 13.039 -20.859 -10.031 1 98.81 71 LEU B O 1
ATOM 1891 N N . LYS B 1 72 ? 12.5 -22.672 -8.758 1 98.69 72 LYS B N 1
ATOM 1892 C CA . LYS B 1 72 ? 12.508 -23.578 -9.898 1 98.69 72 LYS B CA 1
ATOM 1893 C C . LYS B 1 72 ? 11.203 -24.375 -9.977 1 98.69 72 LYS B C 1
ATOM 1895 O O . LYS B 1 72 ? 10.938 -25.219 -9.117 1 98.69 72 LYS B O 1
ATOM 1900 N N . GLY B 1 73 ? 10.469 -24.094 -11.047 1 98.38 73 GLY B N 1
ATOM 1901 C CA . GLY B 1 73 ? 9.297 -24.906 -11.32 1 98.38 73 GLY B CA 1
ATOM 1902 C C . GLY B 1 73 ? 8.055 -24.422 -10.609 1 98.38 73 GLY B C 1
ATOM 1903 O O . GLY B 1 73 ? 8.117 -23.5 -9.789 1 98.38 73 GLY B O 1
ATOM 1904 N N . ILE B 1 74 ? 6.953 -25.016 -10.938 1 98.5 74 ILE B N 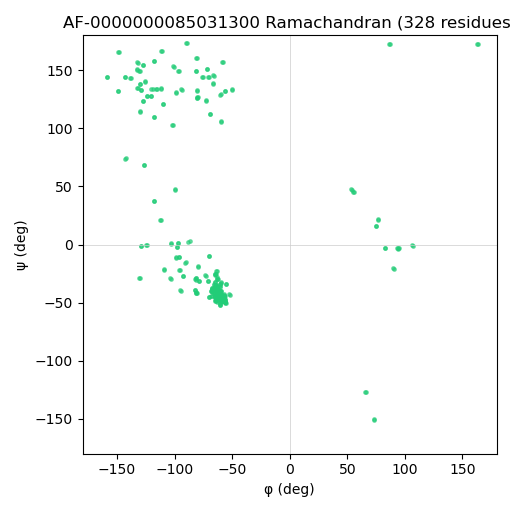1
ATOM 1905 C CA . ILE B 1 74 ? 5.629 -24.609 -10.492 1 98.5 74 ILE B CA 1
ATOM 1906 C C . ILE B 1 74 ? 5.484 -24.859 -8.992 1 98.5 74 ILE B C 1
ATOM 1908 O O . ILE B 1 74 ? 4.941 -24.016 -8.266 1 98.5 74 ILE B O 1
ATOM 1912 N N . GLU B 1 75 ? 6 -25.953 -8.5 1 98.62 75 GLU B N 1
ATOM 1913 C CA . GLU B 1 75 ? 5.852 -26.297 -7.09 1 98.62 75 GLU B CA 1
ATOM 1914 C C . GLU B 1 75 ? 6.543 -25.281 -6.191 1 98.62 75 GLU B C 1
ATOM 1916 O O . GLU B 1 75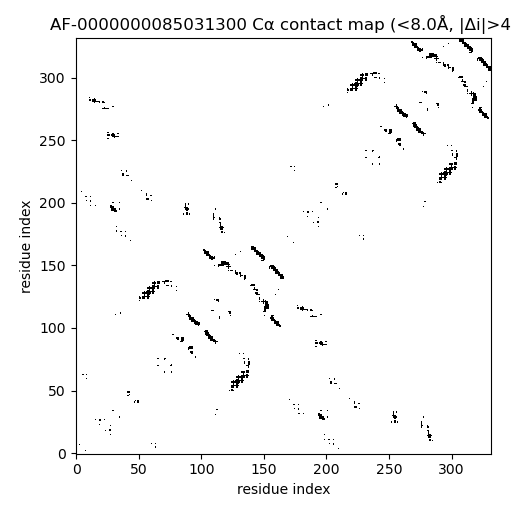 ? 5.961 -24.812 -5.207 1 98.62 75 GLU B O 1
ATOM 1921 N N . GLU B 1 76 ? 7.773 -24.953 -6.504 1 98.81 76 GLU B N 1
ATOM 1922 C CA . GLU B 1 76 ? 8.492 -23.953 -5.711 1 98.81 76 GLU B CA 1
ATOM 1923 C C . GLU B 1 76 ? 7.82 -22.578 -5.812 1 98.81 76 GLU B C 1
ATOM 1925 O O . GLU B 1 76 ? 7.809 -21.812 -4.844 1 98.81 76 GLU B O 1
ATOM 1930 N N . ALA B 1 77 ? 7.316 -22.297 -7.02 1 98.88 77 ALA B N 1
ATOM 1931 C CA . ALA B 1 77 ? 6.594 -21.047 -7.211 1 98.88 77 ALA B CA 1
ATOM 1932 C C . ALA B 1 77 ? 5.438 -20.922 -6.227 1 98.88 77 ALA B C 1
ATOM 1934 O O . ALA B 1 77 ? 5.324 -19.922 -5.512 1 98.88 77 ALA B O 1
ATOM 1935 N N . PHE B 1 78 ? 4.613 -21.922 -6.105 1 98.81 78 PHE B N 1
ATOM 1936 C CA . PHE B 1 78 ? 3.416 -21.812 -5.281 1 98.81 78 PHE B CA 1
ATOM 1937 C C . PHE B 1 78 ? 3.764 -21.969 -3.803 1 98.81 78 PHE B C 1
ATOM 1939 O O . PHE B 1 78 ? 3.105 -21.375 -2.943 1 98.81 78 PHE B O 1
ATOM 1946 N N . GLU B 1 79 ? 4.809 -22.766 -3.498 1 98.75 79 GLU B N 1
ATOM 1947 C CA . GLU B 1 79 ? 5.281 -22.75 -2.117 1 98.75 79 GLU B CA 1
ATOM 1948 C C . GLU B 1 79 ? 5.66 -21.344 -1.67 1 98.75 79 GLU B C 1
ATOM 1950 O O . GLU B 1 79 ? 5.336 -20.938 -0.555 1 98.75 79 GLU B O 1
ATOM 1955 N N . TYR B 1 80 ? 6.363 -20.672 -2.541 1 98.88 80 TYR B N 1
ATOM 1956 C CA . TYR B 1 80 ? 6.762 -19.312 -2.232 1 98.88 80 TYR B CA 1
ATOM 1957 C C . TYR B 1 80 ? 5.543 -18.391 -2.113 1 98.88 80 TYR B C 1
ATOM 1959 O O . TYR B 1 80 ? 5.434 -17.609 -1.166 1 98.88 80 TYR B O 1
ATOM 1967 N N . VAL B 1 81 ? 4.617 -18.453 -3.076 1 98.94 81 VAL B N 1
ATOM 1968 C CA . VAL B 1 81 ? 3.439 -17.594 -3.092 1 98.94 81 VAL B CA 1
ATOM 1969 C C . VAL B 1 81 ? 2.637 -17.797 -1.809 1 98.94 81 VAL B C 1
ATOM 1971 O O . VAL B 1 81 ? 2.215 -16.828 -1.173 1 98.94 81 VAL B O 1
ATOM 1974 N N . GLU B 1 82 ? 2.408 -19.078 -1.458 1 98.88 82 GLU B N 1
ATOM 1975 C CA . GLU B 1 82 ? 1.648 -19.391 -0.252 1 98.88 82 GLU B CA 1
ATOM 1976 C C . GLU B 1 82 ? 2.273 -18.734 0.979 1 98.88 82 GLU B C 1
ATOM 1978 O O . GLU B 1 82 ? 1.589 -18.047 1.738 1 98.88 82 GLU B O 1
ATOM 1983 N N . LYS B 1 83 ? 3.547 -18.906 1.145 1 98.81 83 LYS B N 1
ATOM 1984 C CA . LYS B 1 83 ? 4.25 -18.375 2.307 1 98.81 83 LYS B CA 1
ATOM 1985 C C . LYS B 1 83 ? 4.301 -16.844 2.264 1 98.81 83 LYS B C 1
ATOM 1987 O O . LYS B 1 83 ? 4.051 -16.188 3.271 1 98.81 83 LYS B O 1
ATOM 1992 N N . ALA B 1 84 ? 4.609 -16.297 1.097 1 98.75 84 ALA B N 1
ATOM 1993 C CA . ALA B 1 84 ? 4.75 -14.859 0.949 1 98.75 84 ALA B CA 1
ATOM 1994 C C . ALA B 1 84 ? 3.428 -14.148 1.215 1 98.75 84 ALA B C 1
ATOM 1996 O O . ALA B 1 84 ? 3.385 -13.156 1.953 1 98.75 84 ALA B O 1
ATOM 1997 N N . PHE B 1 85 ? 2.336 -14.648 0.598 1 98.88 85 PHE B N 1
ATOM 1998 C CA . PHE B 1 85 ? 1.033 -14.016 0.775 1 98.88 85 PHE B CA 1
ATOM 1999 C C . PHE B 1 85 ? 0.586 -14.094 2.23 1 98.88 85 PHE B C 1
ATOM 2001 O O . PHE B 1 85 ? 0.125 -13.102 2.799 1 98.88 85 PHE B O 1
ATOM 2008 N N . GLU B 1 86 ? 0.734 -15.242 2.803 1 98.81 86 GLU B N 1
ATOM 2009 C CA . GLU B 1 86 ? 0.312 -15.398 4.191 1 98.81 86 GLU B CA 1
ATOM 2010 C C . GLU B 1 86 ? 1.14 -14.516 5.121 1 98.81 86 GLU B C 1
ATOM 2012 O O . GLU B 1 86 ? 0.588 -13.805 5.965 1 98.81 86 GLU B O 1
ATOM 2017 N N . ARG B 1 87 ? 2.439 -14.5 4.973 1 98.5 87 ARG B N 1
ATOM 2018 C CA . ARG B 1 87 ? 3.34 -13.758 5.848 1 98.5 87 ARG B CA 1
ATOM 2019 C C . ARG B 1 87 ? 3.115 -12.258 5.723 1 98.5 87 ARG B C 1
ATOM 2021 O O . ARG B 1 87 ? 3.227 -11.523 6.703 1 98.5 87 ARG B O 1
ATOM 2028 N N . THR B 1 88 ? 2.738 -11.812 4.559 1 98.81 88 THR B N 1
ATOM 2029 C CA . THR B 1 88 ? 2.625 -10.375 4.324 1 98.81 88 THR B CA 1
ATOM 2030 C C . THR B 1 88 ? 1.18 -9.914 4.484 1 98.81 88 THR B C 1
ATOM 2032 O O . THR B 1 88 ? 0.87 -8.742 4.266 1 98.81 88 THR B O 1
ATOM 2035 N N . GLY B 1 89 ? 0.286 -10.844 4.758 1 98.81 89 GLY B N 1
ATOM 2036 C CA . GLY B 1 89 ? -1.115 -10.492 4.93 1 98.81 89 GLY B CA 1
ATOM 2037 C C . GLY B 1 89 ? -1.83 -10.219 3.621 1 98.81 89 GLY B C 1
ATOM 2038 O O . GLY B 1 89 ? -2.85 -9.531 3.596 1 98.81 89 GLY B O 1
ATOM 2039 N N . THR B 1 90 ? -1.313 -10.719 2.512 1 98.88 90 THR B N 1
ATOM 2040 C CA . THR B 1 90 ? -1.871 -10.445 1.191 1 98.88 90 THR B CA 1
ATOM 2041 C C . THR B 1 90 ? -3.07 -11.352 0.914 1 98.88 90 THR B C 1
ATOM 2043 O O . THR B 1 90 ? -4.004 -10.953 0.212 1 98.88 90 THR B O 1
ATOM 2046 N N . GLY B 1 91 ? -3.09 -12.516 1.445 1 98.94 91 GLY B N 1
ATOM 2047 C CA . GLY B 1 91 ? -4.133 -13.516 1.289 1 98.94 91 GLY B CA 1
ATOM 2048 C C . GLY B 1 91 ? -3.688 -14.906 1.702 1 98.94 91 GLY B C 1
ATOM 2049 O O . GLY B 1 91 ? -2.527 -15.109 2.064 1 98.94 91 GLY B O 1
ATOM 2050 N N . ILE B 1 92 ? -4.613 -15.797 1.725 1 98.94 92 ILE B N 1
ATOM 2051 C CA . ILE B 1 92 ? -4.328 -17.188 2.045 1 98.94 92 ILE B CA 1
ATOM 2052 C C . ILE B 1 92 ? -4.684 -18.078 0.854 1 98.94 92 ILE B C 1
ATOM 2054 O O . ILE B 1 92 ? -5.859 -18.234 0.515 1 98.94 92 ILE B O 1
ATOM 2058 N N . ILE B 1 93 ? -3.633 -18.625 0.195 1 98.88 93 ILE B N 1
ATOM 2059 C CA . ILE B 1 93 ? -3.889 -19.609 -0.846 1 98.88 93 ILE B CA 1
ATOM 2060 C C . ILE B 1 93 ? -4.418 -20.906 -0.216 1 98.88 93 ILE B C 1
ATOM 2062 O O . ILE B 1 93 ? -3.699 -21.578 0.518 1 98.88 93 ILE B O 1
ATOM 2066 N N . GLU B 1 94 ? -5.586 -21.172 -0.48 1 98.38 94 GLU B N 1
ATOM 2067 C CA . GLU B 1 94 ? -6.207 -22.359 0.103 1 98.38 94 GLU B CA 1
ATOM 2068 C C . GLU B 1 94 ? -5.859 -23.609 -0.696 1 98.38 94 GLU B C 1
ATOM 2070 O O . GLU B 1 94 ? -5.691 -24.688 -0.125 1 98.38 94 GLU B O 1
ATOM 2075 N N . ARG B 1 95 ? -5.848 -23.438 -1.99 1 98.12 95 ARG B N 1
ATOM 2076 C CA . ARG B 1 95 ? -5.602 -24.562 -2.879 1 98.12 95 ARG B CA 1
ATOM 2077 C C . ARG B 1 95 ? -5.113 -24.094 -4.246 1 98.12 95 ARG B C 1
ATOM 2079 O O . ARG B 1 95 ? -5.469 -23 -4.691 1 98.12 95 ARG B O 1
ATOM 2086 N N . TRP B 1 96 ? -4.258 -24.812 -4.812 1 98.62 96 TRP B N 1
ATOM 2087 C CA . TRP B 1 96 ? -3.934 -24.719 -6.23 1 98.62 96 TRP B CA 1
ATOM 2088 C C . TRP B 1 96 ? -3.777 -26.094 -6.855 1 98.62 96 TRP B C 1
ATOM 2090 O O . TRP B 1 96 ? -3.314 -27.031 -6.199 1 98.62 96 TRP B O 1
ATOM 2100 N N . GLU B 1 97 ? -4.234 -26.203 -8.102 1 98.19 97 GLU B N 1
ATOM 2101 C CA . GLU B 1 97 ? -4.203 -27.5 -8.773 1 98.19 97 GLU B CA 1
ATOM 2102 C C . GLU B 1 97 ? -4.02 -27.344 -10.281 1 98.19 97 GLU B C 1
ATOM 2104 O O . GLU B 1 97 ? -4.707 -26.531 -10.914 1 98.19 97 GLU B O 1
ATOM 2109 N N . MET B 1 98 ? -3.129 -28.094 -10.773 1 97.31 98 MET B N 1
ATOM 2110 C CA . MET B 1 98 ? -3.012 -28.188 -12.227 1 97.31 98 MET B CA 1
ATOM 2111 C C . MET B 1 98 ? -4.055 -29.141 -12.797 1 97.31 98 MET B C 1
ATOM 2113 O O . MET B 1 98 ? -4.133 -30.297 -12.383 1 97.31 98 MET B O 1
ATOM 2117 N N . LYS B 1 99 ? -4.781 -28.656 -13.719 1 97.69 99 LYS B N 1
ATOM 2118 C CA . LYS B 1 99 ? -5.82 -29.469 -14.352 1 97.69 99 LYS B CA 1
ATOM 2119 C C . LYS B 1 99 ? -5.27 -30.219 -15.562 1 97.69 99 LYS B C 1
ATOM 2121 O O . LYS B 1 99 ? -4.129 -30 -15.969 1 97.69 99 LYS B O 1
ATOM 2126 N N . GLU B 1 100 ? -6.066 -31.109 -16.156 1 96.88 100 GLU B N 1
ATOM 2127 C CA . GLU B 1 100 ? -5.66 -31.953 -17.266 1 96.88 100 GLU B CA 1
ATOM 2128 C C . GLU B 1 100 ? -5.316 -31.109 -18.5 1 96.88 100 GLU B C 1
ATOM 2130 O O . GLU B 1 100 ? -4.434 -31.469 -19.281 1 96.88 100 GLU B O 1
ATOM 2135 N N . ASP B 1 101 ? -5.922 -30.031 -18.562 1 95.94 101 ASP B N 1
ATOM 2136 C CA . ASP B 1 101 ? -5.723 -29.203 -19.75 1 95.94 101 ASP B CA 1
ATOM 2137 C C . ASP B 1 101 ? -4.52 -28.281 -19.562 1 95.94 101 ASP B C 1
ATOM 2139 O O . ASP B 1 101 ? -4.25 -27.422 -20.422 1 95.94 101 ASP B O 1
ATOM 2143 N N . GLY B 1 102 ? -3.834 -28.375 -18.469 1 95.5 102 GLY B N 1
ATOM 2144 C CA . GLY B 1 102 ? -2.611 -27.625 -18.25 1 95.5 102 GLY B CA 1
ATOM 2145 C C . GLY B 1 102 ? -2.84 -26.328 -17.5 1 95.5 102 GLY B C 1
ATOM 2146 O O . GLY B 1 102 ? -1.883 -25.641 -17.125 1 95.5 102 GLY B O 1
ATOM 2147 N N . LYS B 1 103 ? -4.078 -26.031 -17.219 1 98.19 103 LYS B N 1
ATOM 2148 C CA . LYS B 1 103 ? -4.398 -24.828 -16.453 1 98.19 103 LYS B CA 1
ATOM 2149 C C . LYS B 1 103 ? -4.211 -25.078 -14.953 1 98.19 103 LYS B C 1
ATOM 2151 O O . LYS B 1 103 ? -4.359 -26.203 -14.477 1 98.19 103 LYS B O 1
ATOM 2156 N N . ILE B 1 104 ? -3.861 -24.016 -14.273 1 98.81 104 ILE B N 1
ATOM 2157 C CA . ILE B 1 104 ? -3.76 -24.109 -12.82 1 98.81 104 ILE B CA 1
ATOM 2158 C C . ILE B 1 104 ? -4.891 -23.312 -12.172 1 98.81 104 ILE B C 1
ATOM 2160 O O . ILE B 1 104 ? -5.055 -22.125 -12.438 1 98.81 104 ILE B O 1
ATOM 2164 N N . GLU B 1 105 ? -5.695 -23.938 -11.398 1 98.88 105 GLU B N 1
ATOM 2165 C CA . GLU B 1 105 ? -6.742 -23.266 -10.625 1 98.88 105 GLU B CA 1
ATOM 2166 C C . GLU B 1 105 ? -6.262 -22.938 -9.219 1 98.88 105 GLU B C 1
ATOM 2168 O O . GLU B 1 105 ? -5.602 -23.75 -8.57 1 98.88 105 GLU B O 1
ATOM 2173 N N . ILE B 1 106 ? -6.504 -21.766 -8.789 1 98.94 106 ILE B N 1
ATOM 2174 C CA . ILE B 1 106 ? -6.035 -21.266 -7.496 1 98.94 106 ILE B CA 1
ATOM 2175 C C . ILE B 1 106 ? -7.203 -20.672 -6.723 1 98.94 106 ILE B C 1
ATOM 2177 O O . ILE B 1 106 ? -8.008 -19.922 -7.281 1 98.94 106 ILE B O 1
ATOM 2181 N N . THR B 1 107 ? -7.352 -21 -5.496 1 98.88 107 THR B N 1
ATOM 2182 C CA . THR B 1 107 ? -8.328 -20.391 -4.602 1 98.88 107 THR B CA 1
ATOM 2183 C C . THR B 1 107 ? -7.629 -19.641 -3.467 1 98.88 107 THR B C 1
ATOM 2185 O O . THR B 1 107 ? -6.648 -20.141 -2.908 1 98.88 107 THR B O 1
ATOM 2188 N N . MET B 1 108 ? -8.07 -18.484 -3.211 1 98.94 108 MET B N 1
ATOM 2189 C CA . MET B 1 108 ? -7.477 -17.656 -2.168 1 98.94 108 MET B CA 1
ATOM 2190 C C . MET B 1 108 ? -8.555 -17.047 -1.279 1 98.94 108 MET B C 1
ATOM 2192 O O . MET B 1 108 ? -9.578 -16.562 -1.776 1 98.94 108 MET B O 1
ATOM 2196 N N . ARG B 1 109 ? -8.383 -17.078 -0.001 1 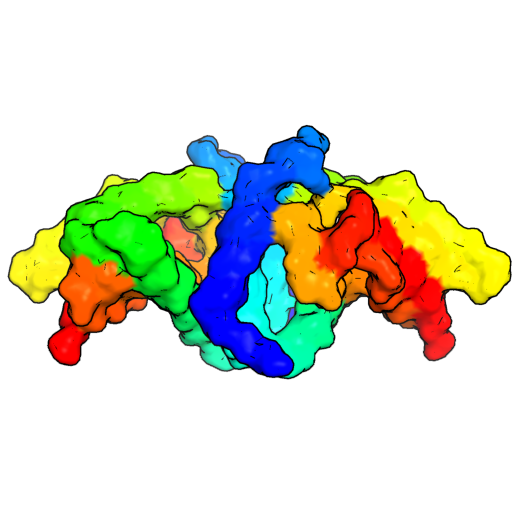98.75 109 ARG B N 1
ATOM 2197 C CA . ARG B 1 109 ? -9.258 -16.391 0.944 1 98.75 109 ARG B CA 1
ATOM 2198 C C . ARG B 1 109 ? -8.531 -15.242 1.629 1 98.75 109 ARG B C 1
ATOM 2200 O O . ARG B 1 109 ? -7.316 -15.094 1.486 1 98.75 109 ARG B O 1
ATOM 2207 N N . GLU B 1 110 ? -9.375 -14.398 2.281 1 98.88 110 GLU B N 1
ATOM 2208 C CA . GLU B 1 110 ? -8.891 -13.273 3.076 1 98.88 110 GLU B CA 1
ATOM 2209 C C . GLU B 1 110 ? -8.008 -12.352 2.248 1 98.88 110 GLU B C 1
ATOM 2211 O O . GLU B 1 110 ? -6.934 -11.945 2.695 1 98.88 110 GLU B O 1
ATOM 2216 N N . SER B 1 111 ? -8.492 -12.078 1.055 1 98.88 111 SER B N 1
ATOM 2217 C CA . SER B 1 111 ? -7.777 -11.203 0.129 1 98.88 111 SER B CA 1
ATOM 2218 C C . SER B 1 111 ? -7.586 -9.812 0.721 1 98.88 111 SER B C 1
ATOM 2220 O O . SER B 1 111 ? -8.555 -9.164 1.126 1 98.88 111 SER B O 1
ATOM 2222 N N . ALA B 1 112 ? -6.379 -9.312 0.712 1 98.88 112 ALA B N 1
ATOM 2223 C CA . ALA B 1 112 ? -6.082 -7.969 1.21 1 98.88 112 ALA B CA 1
ATOM 2224 C C . ALA B 1 112 ? -6.805 -6.906 0.387 1 98.88 112 ALA B C 1
ATOM 2226 O O . ALA B 1 112 ? -7.191 -5.859 0.914 1 98.88 112 ALA B O 1
ATOM 2227 N N . THR B 1 113 ? -7.066 -7.168 -0.905 1 98.81 113 THR B N 1
ATOM 2228 C CA . THR B 1 113 ? -7.586 -6.129 -1.787 1 98.81 113 THR B CA 1
ATOM 2229 C C . THR B 1 113 ? -9.102 -6.258 -1.944 1 98.81 113 THR B C 1
ATOM 2231 O O . THR B 1 113 ? -9.758 -5.332 -2.416 1 98.81 113 THR B O 1
ATOM 2234 N N . ALA B 1 114 ? -9.68 -7.387 -1.472 1 98.81 114 ALA B N 1
ATOM 2235 C CA . ALA B 1 114 ? -11.062 -7.594 -1.894 1 98.81 114 ALA B CA 1
ATOM 2236 C C . ALA B 1 114 ? -11.953 -7.934 -0.702 1 98.81 114 ALA B C 1
ATOM 2238 O O . ALA B 1 114 ? -13.164 -7.707 -0.743 1 98.81 114 ALA B O 1
ATOM 2239 N N . ALA B 1 115 ? -11.383 -8.578 0.359 1 98.81 115 ALA B N 1
ATOM 2240 C CA . ALA B 1 115 ? -12.203 -9.023 1.483 1 98.81 115 ALA B CA 1
ATOM 2241 C C . ALA B 1 115 ? -12.984 -7.855 2.082 1 98.81 115 ALA B C 1
ATOM 2243 O O . ALA B 1 115 ? -12.43 -6.781 2.314 1 98.81 115 ALA B O 1
ATOM 2244 N N . GLY B 1 116 ? -14.289 -8.078 2.299 1 98.56 116 GLY B N 1
ATOM 2245 C CA . GLY B 1 116 ? -15.133 -7.07 2.926 1 98.56 116 GLY B CA 1
ATOM 2246 C C . GLY B 1 116 ? -15.781 -6.129 1.93 1 98.56 116 GLY B C 1
ATOM 2247 O O . GLY B 1 116 ? -16.719 -5.398 2.273 1 98.56 116 GLY B O 1
ATOM 2248 N N . TYR B 1 117 ? -15.234 -6 0.683 1 98.38 117 TYR B N 1
ATOM 2249 C CA . TYR B 1 117 ? -15.875 -5.195 -0.352 1 98.38 117 TYR B CA 1
ATOM 2250 C C . TYR B 1 117 ? -17.125 -5.875 -0.875 1 98.38 117 TYR B C 1
ATOM 2252 O O . TYR B 1 117 ? -17.234 -7.102 -0.844 1 98.38 117 TYR B O 1
ATOM 2260 N N . ASP B 1 118 ? -18.031 -5.09 -1.31 1 96.88 118 ASP B N 1
ATOM 2261 C CA . ASP B 1 118 ? -19.219 -5.535 -2.025 1 96.88 118 ASP B CA 1
ATOM 2262 C C . ASP B 1 118 ? -19.609 -4.551 -3.129 1 96.88 118 ASP B C 1
ATOM 2264 O O . ASP B 1 118 ? -20.609 -3.846 -3.023 1 96.88 118 ASP B O 1
ATOM 2268 N N . ILE B 1 119 ? -18.781 -4.59 -4.234 1 97 119 ILE B N 1
ATOM 2269 C CA . ILE B 1 119 ? -18.969 -3.533 -5.223 1 97 119 ILE B CA 1
ATOM 2270 C C . ILE B 1 119 ? -19.234 -4.148 -6.594 1 97 119 ILE B C 1
ATOM 2272 O O . ILE B 1 119 ? -19.312 -3.432 -7.594 1 97 119 ILE B O 1
ATOM 2276 N N . GLY B 1 120 ? -19.25 -5.445 -6.68 1 96.44 120 GLY B N 1
ATOM 2277 C CA . GLY B 1 120 ? -19.594 -6.133 -7.91 1 96.44 120 GLY B CA 1
ATOM 2278 C C . GLY B 1 120 ? -18.484 -6.098 -8.953 1 96.44 120 GLY B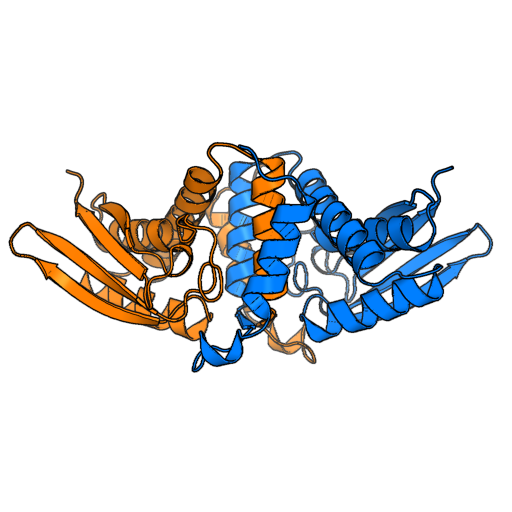 C 1
ATOM 2279 O O . GLY B 1 120 ? -18.75 -6.277 -10.141 1 96.44 120 GLY B O 1
ATOM 2280 N N . LYS B 1 121 ? -17.312 -5.785 -8.578 1 95.31 121 LYS B N 1
ATOM 2281 C CA . LYS B 1 121 ? -16.156 -5.75 -9.469 1 95.31 121 LYS B CA 1
ATOM 2282 C C . LYS B 1 121 ? -14.977 -6.516 -8.867 1 95.31 121 LYS B C 1
ATOM 2284 O O . LYS B 1 121 ? -14.867 -6.633 -7.645 1 95.31 121 LYS B O 1
ATOM 2289 N N . LYS B 1 122 ? -14.148 -7.102 -9.68 1 97.69 122 LYS B N 1
ATOM 2290 C CA . LYS B 1 122 ? -12.93 -7.766 -9.219 1 97.69 122 LYS B CA 1
ATOM 2291 C C . LYS B 1 122 ? -11.859 -6.746 -8.859 1 97.69 122 LYS B C 1
ATOM 2293 O O . LYS B 1 122 ? -11.695 -5.73 -9.539 1 97.69 122 LYS B O 1
ATOM 2298 N N . LEU B 1 123 ? -11.062 -7.066 -7.789 1 98.12 123 LEU B N 1
ATOM 2299 C CA . LEU B 1 123 ? -10.086 -6.102 -7.305 1 98.12 123 LEU B CA 1
ATOM 2300 C C . LEU B 1 123 ? -8.703 -6.742 -7.168 1 98.12 123 LEU B C 1
ATOM 2302 O O . LEU B 1 123 ? -7.73 -6.062 -6.832 1 98.12 123 LEU B O 1
ATOM 2306 N N . CYS B 1 124 ? -8.578 -8.016 -7.461 1 98.75 124 CYS B N 1
ATOM 2307 C CA . CYS B 1 124 ? -7.344 -8.719 -7.117 1 98.75 124 CYS B CA 1
ATOM 2308 C C . CYS B 1 124 ? -6.43 -8.844 -8.328 1 98.75 124 CYS B C 1
ATOM 2310 O O . CYS B 1 124 ? -5.918 -9.922 -8.617 1 98.75 124 CYS B O 1
ATOM 2312 N N . TYR B 1 125 ? -6.27 -7.711 -9.016 1 98.38 125 TYR B N 1
ATOM 2313 C CA . TYR B 1 125 ? -5.391 -7.656 -10.18 1 98.38 125 TYR B CA 1
ATOM 2314 C C . TYR B 1 125 ? -3.934 -7.84 -9.773 1 98.38 125 TYR B C 1
ATOM 2316 O O . TYR B 1 125 ? -3.182 -8.555 -10.445 1 98.38 125 TYR B O 1
ATOM 2324 N N . TYR B 1 126 ? -3.529 -7.207 -8.633 1 98.56 126 TYR B N 1
ATOM 2325 C CA . TYR B 1 126 ? -2.162 -7.309 -8.141 1 98.56 126 TYR B CA 1
ATOM 2326 C C . TYR B 1 126 ? -1.788 -8.758 -7.859 1 98.56 126 TYR B C 1
ATOM 2328 O O . TYR B 1 126 ? -0.725 -9.227 -8.281 1 98.56 126 TYR B O 1
ATOM 2336 N N . GLN B 1 127 ? -2.67 -9.484 -7.141 1 98.94 127 GLN B N 1
ATOM 2337 C CA . GLN B 1 127 ? -2.393 -10.875 -6.785 1 98.94 127 GLN B CA 1
ATOM 2338 C C . GLN B 1 127 ? -2.287 -11.75 -8.031 1 98.94 127 GLN B C 1
ATOM 2340 O O . GLN B 1 127 ? -1.405 -12.602 -8.125 1 98.94 127 GLN B O 1
ATOM 2345 N N . ALA B 1 128 ? -3.203 -11.508 -8.992 1 98.88 128 ALA B N 1
ATOM 2346 C CA . ALA B 1 128 ? -3.145 -12.242 -10.258 1 98.88 128 ALA B CA 1
ATOM 2347 C C . ALA B 1 128 ? -1.81 -12.008 -10.961 1 98.88 128 ALA B C 1
ATOM 2349 O O . ALA B 1 128 ? -1.155 -12.969 -11.391 1 98.88 128 ALA B O 1
ATOM 2350 N N . GLY B 1 129 ? -1.44 -10.758 -11.062 1 98.75 129 GLY B N 1
ATOM 2351 C CA . GLY B 1 129 ? -0.162 -10.438 -11.68 1 98.75 129 GLY B CA 1
ATOM 2352 C C . GLY B 1 129 ? 1.021 -11.055 -10.961 1 98.75 129 GLY B C 1
ATOM 2353 O O . GLY B 1 129 ? 1.936 -11.578 -11.594 1 98.75 129 GLY B O 1
ATOM 2354 N N . PHE B 1 130 ? 1.021 -10.961 -9.641 1 98.94 130 PHE B N 1
ATOM 2355 C CA . PHE B 1 130 ? 2.107 -11.516 -8.844 1 98.94 130 PHE B CA 1
ATOM 2356 C C . PHE B 1 130 ? 2.273 -13.008 -9.117 1 98.94 130 PHE B C 1
ATOM 2358 O O . PHE B 1 130 ? 3.391 -13.477 -9.328 1 98.94 130 PHE B O 1
ATOM 2365 N N . ILE B 1 131 ? 1.149 -13.742 -9.125 1 98.94 131 ILE B N 1
ATOM 2366 C CA . ILE B 1 131 ? 1.179 -15.18 -9.375 1 98.94 131 ILE B CA 1
ATOM 2367 C C . ILE B 1 131 ? 1.72 -15.445 -10.773 1 98.94 131 ILE B C 1
ATOM 2369 O O . ILE B 1 131 ? 2.559 -16.328 -10.969 1 98.94 131 ILE B O 1
ATOM 2373 N N . ALA B 1 132 ? 1.289 -14.672 -11.758 1 98.88 132 ALA B N 1
ATOM 2374 C CA . ALA B 1 132 ? 1.798 -14.812 -13.125 1 98.88 132 ALA B CA 1
ATOM 2375 C C . ALA B 1 132 ? 3.307 -14.594 -13.172 1 98.88 132 ALA B C 1
ATOM 2377 O O . ALA B 1 132 ? 4.031 -15.344 -13.82 1 98.88 132 ALA B O 1
ATOM 2378 N N . GLY B 1 133 ? 3.766 -13.555 -12.5 1 98.69 133 GLY B N 1
ATOM 2379 C CA . GLY B 1 133 ? 5.184 -13.227 -12.484 1 98.69 133 GLY B CA 1
ATOM 2380 C C . GLY B 1 133 ? 6.035 -14.297 -11.836 1 98.69 133 GLY B C 1
ATOM 2381 O O . GLY B 1 133 ? 7.086 -14.664 -12.359 1 98.69 133 GLY B O 1
ATOM 2382 N N . ILE B 1 134 ? 5.598 -14.781 -10.664 1 98.88 134 ILE B N 1
ATOM 2383 C CA . ILE B 1 134 ? 6.352 -15.812 -9.953 1 98.88 134 ILE B CA 1
ATOM 2384 C C . ILE B 1 134 ? 6.449 -17.062 -10.82 1 98.88 134 ILE B C 1
ATOM 2386 O O . ILE B 1 134 ? 7.512 -17.688 -10.906 1 98.88 134 ILE B O 1
ATOM 2390 N N . LEU B 1 135 ? 5.309 -17.422 -11.484 1 98.88 135 LEU B N 1
ATOM 2391 C CA . LEU B 1 135 ? 5.312 -18.578 -12.367 1 98.88 135 LEU B CA 1
ATOM 2392 C C . LEU B 1 135 ? 6.285 -18.375 -13.523 1 98.88 135 LEU B C 1
ATOM 2394 O O . LEU B 1 135 ? 7.055 -19.281 -13.859 1 98.88 135 LEU B O 1
ATOM 2398 N N . HIS B 1 136 ? 6.262 -17.234 -14.109 1 98.62 136 HIS B N 1
ATOM 2399 C CA . HIS B 1 136 ? 7.164 -16.953 -15.219 1 98.62 136 HIS B CA 1
ATOM 2400 C C . HIS B 1 136 ? 8.625 -17.062 -14.781 1 98.62 136 HIS B C 1
ATOM 2402 O O . HIS B 1 136 ? 9.422 -17.719 -15.445 1 98.62 136 HIS B O 1
ATOM 2408 N N . GLY B 1 137 ? 8.961 -16.375 -13.711 1 98.5 137 GLY B N 1
ATOM 2409 C CA . GLY B 1 137 ? 10.328 -16.391 -13.234 1 98.5 137 GLY B CA 1
ATOM 2410 C C . GLY B 1 137 ? 10.812 -17.781 -12.859 1 98.5 137 GLY B C 1
ATOM 2411 O O . GLY B 1 137 ? 11.977 -18.125 -13.078 1 98.5 137 GLY B O 1
ATOM 2412 N N . ALA B 1 138 ? 9.938 -18.594 -12.289 1 98.69 138 ALA B N 1
ATOM 2413 C CA . ALA B 1 138 ? 10.312 -19.891 -11.758 1 98.69 138 ALA B CA 1
ATOM 2414 C C . ALA B 1 138 ? 10.398 -20.938 -12.867 1 98.69 138 ALA B C 1
ATOM 2416 O O . ALA B 1 138 ? 11.109 -21.938 -12.734 1 98.69 138 ALA B O 1
ATOM 2417 N N . THR B 1 139 ? 9.609 -20.797 -13.969 1 98.25 139 THR B N 1
ATOM 2418 C CA . THR B 1 139 ? 9.547 -21.828 -14.992 1 98.25 139 THR B CA 1
ATOM 2419 C C . THR B 1 139 ? 10.234 -21.375 -16.266 1 98.25 139 THR B C 1
ATOM 2421 O O . THR B 1 139 ? 10.547 -22.203 -17.141 1 98.25 139 THR B O 1
ATOM 2424 N N . GLY B 1 140 ? 10.359 -20.031 -16.422 1 97.75 140 GLY B N 1
ATOM 2425 C CA . GLY B 1 140 ? 10.891 -19.484 -17.656 1 97.75 140 GLY B CA 1
ATOM 2426 C C . GLY B 1 140 ? 9.844 -19.359 -18.75 1 97.75 140 GLY B C 1
ATOM 2427 O O . GLY B 1 140 ? 10.141 -18.875 -19.844 1 97.75 140 GLY B O 1
ATOM 2428 N N . GLU B 1 141 ? 8.625 -19.797 -18.484 1 97.19 141 GLU B N 1
ATOM 2429 C CA . GLU B 1 141 ? 7.523 -19.734 -19.438 1 97.19 141 GLU B CA 1
ATOM 2430 C C . GLU B 1 141 ? 6.594 -18.562 -19.125 1 97.19 141 GLU B C 1
ATOM 2432 O O . GLU B 1 141 ? 6.449 -18.172 -17.953 1 97.19 141 GLU B O 1
ATOM 2437 N N . ARG B 1 142 ? 5.977 -18.125 -20.125 1 97.88 142 ARG B N 1
ATOM 2438 C CA . ARG B 1 142 ? 5.004 -17.062 -19.938 1 97.88 142 ARG B CA 1
ATOM 2439 C C . ARG B 1 142 ? 3.672 -17.609 -19.438 1 97.88 142 ARG B C 1
ATOM 2441 O O . ARG B 1 142 ? 3.188 -18.625 -19.953 1 97.88 142 ARG B O 1
ATOM 2448 N N 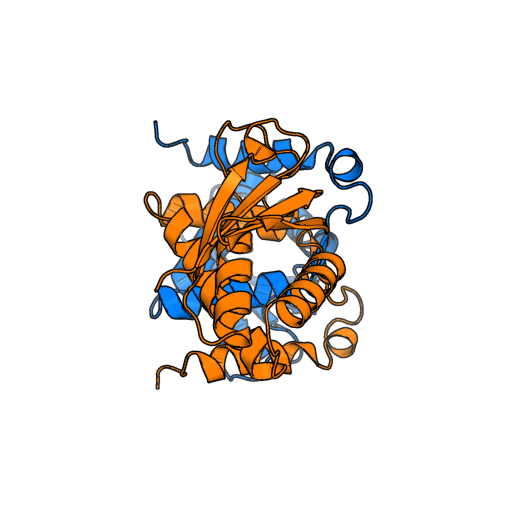. TRP B 1 143 ? 3.131 -16.984 -18.422 1 98.5 143 TRP B N 1
ATOM 2449 C CA . TRP B 1 143 ? 1.84 -17.344 -17.844 1 98.5 143 TRP B CA 1
ATOM 2450 C C . TRP B 1 143 ? 0.909 -16.125 -17.797 1 98.5 143 TRP B C 1
ATOM 2452 O O . TRP B 1 143 ? 1.36 -15 -17.625 1 98.5 143 TRP B O 1
ATOM 2462 N N . GLU B 1 144 ? -0.257 -16.344 -18.078 1 98.56 144 GLU B N 1
ATOM 2463 C CA . GLU B 1 144 ? -1.318 -15.375 -17.828 1 98.56 144 GLU B CA 1
ATOM 2464 C C . GLU B 1 144 ? -2.262 -15.859 -16.734 1 98.56 144 GLU B C 1
ATOM 2466 O O . GLU B 1 144 ? -2.629 -17.031 -16.703 1 98.56 144 GLU B O 1
ATOM 2471 N N . VAL B 1 145 ? -2.568 -14.984 -15.844 1 98.81 145 VAL B N 1
ATOM 2472 C CA . VAL B 1 145 ? -3.451 -15.344 -14.734 1 98.81 145 VAL B CA 1
ATOM 2473 C C . VAL B 1 145 ? -4.688 -14.453 -14.75 1 98.81 145 VAL B C 1
ATOM 2475 O O . VAL B 1 145 ? -4.574 -13.227 -14.789 1 98.81 145 VAL B O 1
ATOM 2478 N N . HIS B 1 146 ? -5.832 -15.07 -14.711 1 98.25 146 HIS B N 1
ATOM 2479 C CA . HIS B 1 146 ? -7.109 -14.367 -14.703 1 98.25 146 HIS B CA 1
ATOM 2480 C C . HIS B 1 146 ? -7.914 -14.703 -13.453 1 98.25 146 HIS B C 1
ATOM 2482 O O . HIS B 1 146 ? -8 -15.875 -13.062 1 98.25 146 HIS B O 1
ATOM 2488 N N . GLU B 1 147 ? -8.453 -13.672 -12.828 1 98.75 147 GLU B N 1
ATOM 2489 C CA . GLU B 1 147 ? -9.367 -13.914 -11.719 1 98.75 147 GLU B CA 1
ATOM 2490 C C . GLU B 1 147 ? -10.766 -14.273 -12.227 1 98.75 147 GLU B C 1
ATOM 2492 O O . GLU B 1 147 ? -11.336 -13.555 -13.055 1 98.75 147 GLU B O 1
ATOM 2497 N N . THR B 1 148 ? -11.305 -15.367 -11.766 1 98.62 148 THR B N 1
ATOM 2498 C CA . THR B 1 148 ? -12.609 -15.82 -12.242 1 98.62 148 THR B CA 1
ATOM 2499 C C . THR B 1 148 ? -13.695 -15.539 -11.203 1 98.62 148 THR B C 1
ATOM 2501 O O . THR B 1 148 ? -14.875 -15.461 -11.539 1 98.62 148 THR B O 1
ATOM 2504 N N . LYS B 1 149 ? -13.414 -15.5 -9.945 1 98.69 149 LYS B N 1
ATOM 2505 C CA . LYS B 1 149 ? -14.25 -15.094 -8.82 1 98.69 149 LYS B CA 1
ATOM 2506 C C . LYS B 1 149 ? -13.508 -14.148 -7.891 1 98.69 149 LYS B C 1
ATOM 2508 O O . LYS B 1 149 ? -12.289 -14.273 -7.719 1 98.69 149 LYS B O 1
ATOM 2513 N N . CYS B 1 150 ? -14.242 -13.297 -7.254 1 98.81 150 CYS B N 1
ATOM 2514 C CA . CYS B 1 150 ? -13.633 -12.359 -6.324 1 98.81 150 CYS B CA 1
ATOM 2515 C C . CYS B 1 150 ? -14.523 -12.133 -5.109 1 98.81 150 CYS B C 1
ATOM 2517 O O . CYS B 1 150 ? -15.75 -12.055 -5.242 1 98.81 150 CYS B O 1
ATOM 2519 N N . MET B 1 151 ? -13.969 -11.977 -4.039 1 98.62 151 MET B N 1
ATOM 2520 C CA . MET B 1 151 ? -14.711 -11.656 -2.82 1 98.62 151 MET B CA 1
ATOM 2521 C C . MET B 1 151 ? -15.461 -10.336 -2.973 1 98.62 151 MET B C 1
ATOM 2523 O O . MET B 1 151 ? -16.562 -10.188 -2.459 1 98.62 151 MET B O 1
ATOM 2527 N N . ALA B 1 152 ? -14.875 -9.367 -3.73 1 98.5 152 ALA B N 1
ATOM 2528 C CA . ALA B 1 152 ? -15.477 -8.055 -3.908 1 98.5 152 ALA B CA 1
ATOM 2529 C C . ALA B 1 152 ? -16.734 -8.133 -4.777 1 98.5 152 ALA B C 1
ATOM 2531 O O . ALA B 1 152 ? -17.484 -7.164 -4.891 1 98.5 152 ALA B O 1
ATOM 2532 N N . GLU B 1 153 ? -16.953 -9.266 -5.375 1 97.94 153 GLU B N 1
ATOM 2533 C CA . GLU B 1 153 ? -18.172 -9.523 -6.141 1 97.94 153 GLU B CA 1
ATOM 2534 C C . GLU B 1 153 ? -19.203 -10.273 -5.305 1 97.94 153 GLU B C 1
ATOM 2536 O O . GLU B 1 153 ? -20.25 -10.656 -5.816 1 97.94 153 GLU B O 1
ATOM 2541 N N . GLY B 1 154 ? -18.859 -10.539 -4.055 1 96.31 154 GLY B N 1
ATOM 2542 C CA . GLY B 1 154 ? -19.828 -11.188 -3.174 1 96.31 154 GLY B CA 1
ATOM 2543 C C . GLY B 1 154 ? -19.484 -12.641 -2.891 1 96.31 154 GLY B C 1
ATOM 2544 O O . GLY B 1 154 ? -20.219 -13.32 -2.156 1 96.31 154 GLY B O 1
ATOM 2545 N N . HIS B 1 155 ? -18.438 -13.188 -3.424 1 97.75 155 HIS B N 1
ATOM 2546 C CA . HIS B 1 155 ? -18.047 -14.562 -3.17 1 97.75 155 HIS B CA 1
ATOM 2547 C C . HIS B 1 155 ? -17.281 -14.688 -1.85 1 97.75 155 HIS B C 1
ATOM 2549 O O . HIS B 1 155 ? -16.734 -13.703 -1.348 1 97.75 155 HIS B O 1
ATOM 2555 N N . ASP B 1 156 ? -17.188 -15.883 -1.263 1 97.06 156 ASP B N 1
ATOM 2556 C CA . ASP B 1 156 ? -16.516 -16.125 0.01 1 97.06 156 ASP B CA 1
ATOM 2557 C C . ASP B 1 156 ? -15.008 -16.203 -0.173 1 97.06 156 ASP B C 1
ATOM 2559 O O . ASP B 1 156 ? -14.258 -16.156 0.802 1 97.06 156 ASP B O 1
ATOM 2563 N N . HIS B 1 157 ? -14.594 -16.438 -1.417 1 98.62 157 HIS B N 1
ATOM 2564 C CA . HIS B 1 157 ? -13.18 -16.547 -1.768 1 98.62 157 HIS B CA 1
ATOM 2565 C C . HIS B 1 157 ? -12.93 -16.047 -3.189 1 98.62 157 HIS B C 1
ATOM 2567 O O . HIS B 1 157 ? -13.875 -15.781 -3.934 1 98.62 157 HIS B O 1
ATOM 2573 N N . CYS B 1 158 ? -11.672 -15.82 -3.531 1 98.88 158 CYS B N 1
ATOM 2574 C CA . CYS B 1 158 ? -11.258 -15.492 -4.891 1 98.88 158 CYS B CA 1
ATOM 2575 C C . CYS B 1 158 ? -10.773 -16.734 -5.625 1 98.88 158 CYS B C 1
ATOM 2577 O O . CYS B 1 158 ? -10.195 -17.641 -5.016 1 98.88 158 CYS B O 1
ATOM 2579 N N . GLU B 1 159 ? -10.969 -16.719 -6.859 1 98.94 159 GLU B N 1
ATOM 2580 C CA . GLU B 1 159 ? -10.477 -17.781 -7.719 1 98.94 159 GLU B CA 1
ATOM 2581 C C . GLU B 1 159 ? -9.711 -17.234 -8.914 1 98.94 159 GLU B C 1
ATOM 2583 O O . GLU B 1 159 ? -10.117 -16.219 -9.5 1 98.94 159 GLU B O 1
ATOM 2588 N N . PHE B 1 160 ? -8.602 -17.891 -9.219 1 98.94 160 PHE B N 1
ATOM 2589 C CA . PHE B 1 160 ? -7.773 -17.531 -10.359 1 98.94 160 PHE B CA 1
ATOM 2590 C C . PHE B 1 160 ? -7.516 -18.75 -11.25 1 98.94 160 PHE B C 1
ATOM 2592 O O . PHE B 1 160 ? -7.52 -19.875 -10.773 1 98.94 160 PHE B O 1
ATOM 2599 N N . VAL B 1 161 ? -7.262 -18.438 -12.477 1 98.88 161 VAL B N 1
ATOM 2600 C CA . VAL B 1 161 ? -6.801 -19.453 -13.414 1 98.88 161 VAL B CA 1
ATOM 2601 C C . VAL B 1 161 ? -5.52 -18.984 -14.102 1 98.88 161 VAL B C 1
ATOM 2603 O O . VAL B 1 161 ? -5.469 -17.891 -14.641 1 98.88 161 VAL B O 1
ATOM 2606 N N . ALA B 1 162 ? -4.527 -19.781 -13.969 1 98.88 162 ALA B N 1
ATOM 2607 C CA . ALA B 1 162 ? -3.27 -19.516 -14.664 1 98.88 162 ALA B CA 1
ATOM 2608 C C . ALA B 1 162 ? -3.164 -20.344 -15.945 1 98.88 162 ALA B C 1
ATOM 2610 O O . ALA B 1 162 ? -3.393 -21.562 -15.922 1 98.88 162 ALA B O 1
ATOM 2611 N N . ILE B 1 163 ? -2.828 -19.688 -16.984 1 98.56 163 ILE B N 1
ATOM 2612 C CA . ILE B 1 163 ? -2.705 -20.328 -18.297 1 98.56 163 ILE B CA 1
ATOM 2613 C C . ILE B 1 163 ? -1.311 -20.078 -18.859 1 98.56 163 ILE B C 1
ATOM 2615 O O . ILE B 1 163 ? -0.854 -18.938 -18.922 1 98.56 163 ILE B O 1
ATOM 2619 N N . ARG B 1 164 ? -0.692 -21.188 -19.234 1 96.25 164 ARG B N 1
ATOM 2620 C CA . ARG B 1 164 ? 0.604 -21.062 -19.906 1 96.25 164 ARG B CA 1
ATOM 2621 C C . ARG B 1 164 ? 0.447 -20.531 -21.328 1 96.25 164 ARG B C 1
ATOM 2623 O O . ARG B 1 164 ? -0.436 -20.969 -22.062 1 96.25 164 ARG B O 1
ATOM 2630 N N . ARG B 1 165 ? 1.212 -19.375 -21.484 1 89.75 165 ARG B N 1
ATOM 2631 C CA . ARG B 1 165 ? 1.126 -18.812 -22.828 1 89.75 165 ARG B CA 1
ATOM 2632 C C . ARG B 1 165 ? 2.363 -19.156 -23.656 1 89.75 165 ARG B C 1
ATOM 2634 O O . ARG B 1 165 ? 3.475 -19.188 -23.125 1 89.75 165 ARG B O 1
ATOM 2641 N N . GLY B 1 166 ? 2.346 -20.062 -24.547 1 68.25 166 GLY B N 1
ATOM 2642 C CA . GLY B 1 166 ? 3.395 -20.484 -25.453 1 68.25 166 GLY B CA 1
ATOM 2643 C C . GLY B 1 166 ? 4.105 -19.344 -26.125 1 68.25 166 GLY B C 1
ATOM 2644 O O . GLY B 1 166 ? 3.578 -18.234 -26.203 1 68.25 166 GLY B O 1
#

Sequence (332 aa):
MRMSRERIFREVKESLKNIQEVRSELGDNVSLSTLRYILASMVITLGRGVGSTFYRAGYDIGVYKAKSHDLKGIEEAFEYVEKAFERTGTGIIERWEMKEDGKIEITMRESATAAGYDIGKKLCYYQAGFIAGILHGATGERWEVHETKCMAEGHDHCEFVAIRRGMRMSRERIFREVKESLKNIQEVRSELGDNVSLSTLRYILASMVITLGRGVGSTFYRAGYDIGVYKAKSHDLKGIEEAFEYVEKAFERTGTGIIERWEMKEDGKIEITMRESATAAGYDIGKKLCYYQAGFIAGILHGATGERWEVHETKCMAEGHDHCEFVAIRRG

Solvent-accessible surface area (backbone atoms only — not comparable to full-atom values): 16251 Å² total; per-residue (Å²): 129,85,73,52,73,67,56,51,55,48,50,53,56,57,15,54,73,57,26,60,71,51,15,65,86,59,43,62,38,24,25,39,63,57,53,50,52,54,53,51,37,44,42,70,72,55,41,81,63,37,57,58,53,36,18,48,37,18,19,53,51,16,27,51,51,17,54,76,65,66,33,61,33,66,66,45,27,50,54,47,48,41,52,50,26,46,74,30,24,48,21,38,65,76,46,71,46,74,46,94,86,63,35,31,42,35,34,33,31,42,35,63,70,20,42,52,32,76,72,70,46,79,56,58,32,33,60,29,17,22,54,20,13,19,41,19,41,12,61,74,44,50,43,46,44,45,74,79,43,28,22,10,53,67,41,91,37,27,29,33,39,36,36,76,48,130,130,85,73,52,72,65,56,54,55,48,49,54,55,59,14,54,74,57,27,58,73,52,14,66,86,59,42,62,38,23,25,38,62,58,53,50,52,53,52,51,35,44,42,69,74,54,42,80,62,37,56,58,51,36,17,48,37,18,19,53,51,16,27,50,50,16,54,77,65,65,34,63,34,67,67,46,28,49,55,47,49,39,52,51,26,47,75,31,25,48,21,38,62,75,46,73,46,73,46,96,86,63,34,30,43,35,34,32,32,42,35,62,70,21,42,53,32,76,74,69,46,79,54,57,32,34,60,29,17,23,53,21,14,19,43,18,42,13,59,72,44,48,44,45,42,45,74,77,43,27,22,10,53,66,41,91,39,27,30,34,40,34,36,74,46,130

Secondary structure (DSSP, 8-state):
----HHHHHHHHHHHHTTHHHHTTTTTTEEEHHHHHHHHHHHHHHH-TTHHHHHHHHHHHHHHHHHHHTT--HHHHHHHHHHHHHHHHTS-EEEEEEE-TTS-EEEEEES-TTTTT--SSS--THHHHHHHHHHHHHHHSSEEEEEEEE-GGGT-SSEEEEEEEE-/----HHHHHHHHHHHHTTHHHHTTTTTTEEEHHHHHHHHHHHHHHH-TTHHHHHHHHHHHHHHHHHHHTT--HHHHHHHHHHHHHHHHTS-EEEEEEE-TTS-EEEEEES-TTTTT--SSS--THHHHHHHHHHHHHHHSSEEEEEEEE-GGGT-SSEEEEEEEE-